Protein 6EK7 (pdb70)

Structure (mmCIF, N/CA/C/O backbone):
data_6EK7
#
_entry.id   6EK7
#
_cell.length_a   203.760
_cell.length_b   24.050
_cell.length_c   109.420
_cell.angle_alpha   90.00
_cell.angle_beta   113.92
_cell.angle_gamma   90.00
#
_symmetry.space_group_name_H-M   'C 1 2 1'
#
loop_
_entity.id
_entity.type
_entity.pdbx_description
1 polymer YaxA
2 non-polymer (4S)-2-METHYL-2,4-PENTANEDIOL
3 water water
#
loop_
_atom_site.group_PDB
_atom_site.id
_atom_site.type_symbol
_atom_site.label_atom_id
_atom_site.label_alt_id
_atom_site.label_comp_id
_atom_site.label_asym_id
_atom_site.label_entity_id
_atom_site.label_seq_id
_atom_site.pdbx_PDB_ins_code
_atom_site.Cartn_x
_atom_site.Cartn_y
_atom_site.Cartn_z
_atom_site.occupancy
_atom_site.B_iso_or_equiv
_atom_site.auth_seq_id
_atom_site.auth_comp_id
_atom_site.auth_asym_id
_atom_site.auth_atom_id
_atom_site.pdbx_PDB_model_num
ATOM 1 N N . ILE A 1 44 ? -59.503 1.884 25.863 1.00 73.00 44 ILE A N 1
ATOM 2 C CA . ILE A 1 44 ? -59.475 2.734 24.681 1.00 72.66 44 ILE A CA 1
ATOM 3 C C . ILE A 1 44 ? -58.176 3.556 24.633 1.00 68.16 44 ILE A C 1
ATOM 4 O O . ILE A 1 44 ? -57.395 3.596 25.594 1.00 60.72 44 ILE A O 1
ATOM 9 N N . PHE A 1 45 ? -57.951 4.165 23.474 1.00 55.45 45 PHE A N 1
ATOM 10 C CA . PHE A 1 45 ? -56.904 5.156 23.269 1.00 53.26 45 PHE A CA 1
ATOM 11 C C . PHE A 1 45 ? -57.125 6.354 24.188 1.00 57.40 45 PHE A C 1
ATOM 12 O O . PHE A 1 45 ? -58.155 7.018 24.089 1.00 47.73 45 PHE A O 1
ATOM 20 N N . THR A 1 46 ? -56.172 6.639 25.085 1.00 47.98 46 THR A N 1
ATOM 21 C CA . THR A 1 46 ? -56.332 7.677 26.106 1.00 41.81 46 THR A CA 1
ATOM 22 C C . THR A 1 46 ? -55.466 8.898 25.796 1.00 35.00 46 THR A C 1
ATOM 23 O O . THR A 1 46 ? -54.695 8.915 24.838 1.00 40.43 46 THR A O 1
ATOM 27 N N . LYS A 1 47 ? -55.624 9.950 26.608 1.00 34.26 47 LYS A N 1
ATOM 28 C CA . LYS A 1 47 ? -54.887 11.180 26.332 1.00 31.94 47 LYS A CA 1
ATOM 29 C C . LYS A 1 47 ? -53.387 10.976 26.530 1.00 34.82 47 LYS A C 1
ATOM 30 O O . LYS A 1 47 ? -52.583 11.558 25.794 1.00 35.47 47 LYS A O 1
ATOM 36 N N . GLU A 1 48 ? -52.998 10.112 27.473 1.00 37.32 48 GLU A N 1
ATOM 37 C CA . GLU A 1 48 ? -51.584 9.773 27.644 1.00 39.90 48 GLU A CA 1
ATOM 38 C C . GLU A 1 48 ? -51.039 9.050 26.417 1.00 35.55 48 GLU A C 1
ATOM 39 O O . GLU A 1 48 ? -49.875 9.241 26.044 1.00 35.19 48 GLU A O 1
ATOM 45 N N . ASP A 1 49 ? -51.870 8.213 25.784 1.00 31.84 49 ASP A N 1
ATOM 46 C CA . ASP A 1 49 ? -51.492 7.561 24.531 1.00 30.77 49 ASP A CA 1
ATOM 47 C C . ASP A 1 49 ? -51.144 8.584 23.459 1.00 31.82 49 ASP A C 1
ATOM 48 O O . ASP A 1 49 ? -50.133 8.453 22.760 1.00 28.28 49 ASP A O 1
ATOM 53 N N . LEU A 1 50 ? -52.006 9.592 23.274 1.00 33.11 50 LEU A N 1
ATOM 54 C CA . LEU A 1 50 ? -51.729 10.609 22.262 1.00 32.08 50 LEU A CA 1
ATOM 55 C C . LEU A 1 50 ? -50.514 11.450 22.634 1.00 30.30 50 LEU A C 1
ATOM 56 O O . LEU A 1 50 ? -49.714 11.802 21.761 1.00 30.32 50 LEU A O 1
ATOM 61 N N . ILE A 1 51 ? -50.380 11.822 23.911 1.00 28.90 51 ILE A N 1
ATOM 62 C CA . ILE A 1 51 ? -49.183 12.540 24.359 1.00 30.64 51 ILE A CA 1
ATOM 63 C C . ILE A 1 51 ? -47.926 11.697 24.136 1.00 32.75 51 ILE A C 1
ATOM 64 O O . ILE A 1 51 ? -46.877 12.213 23.734 1.00 34.02 51 ILE A O 1
ATOM 69 N N . ASN A 1 52 ? -48.008 10.389 24.374 1.00 30.98 52 ASN A N 1
ATOM 70 C CA . ASN A 1 52 ? -46.815 9.571 24.135 1.00 29.84 52 ASN A CA 1
ATOM 71 C C . ASN A 1 52 ? -46.449 9.522 22.656 1.00 28.35 52 ASN A C 1
ATOM 72 O O . ASN A 1 52 ? -45.281 9.406 22.312 1.00 30.28 52 ASN A O 1
ATOM 77 N N . LEU A 1 53 ? -47.433 9.562 21.757 1.00 29.54 53 LEU A N 1
ATOM 78 C CA . LEU A 1 53 ? -47.105 9.621 20.331 1.00 28.07 53 LEU A CA 1
ATOM 79 C C . LEU A 1 53 ? -46.395 10.921 19.986 1.00 26.70 53 LEU A C 1
ATOM 80 O O . LEU A 1 53 ? -45.442 10.932 19.199 1.00 30.43 53 LEU A O 1
ATOM 85 N N . LYS A 1 54 ? -46.891 12.041 20.520 1.00 28.32 54 LYS A N 1
ATOM 86 C CA . LYS A 1 54 ? -46.260 13.331 20.260 1.00 28.51 54 LYS A CA 1
ATOM 87 C C . LYS A 1 54 ? -44.859 13.359 20.841 1.00 25.98 54 LYS A C 1
ATOM 88 O O . LYS A 1 54 ? -43.944 13.927 20.242 1.00 30.98 54 LYS A O 1
ATOM 94 N N . LEU A 1 55 ? -44.676 12.746 22.008 1.00 25.86 55 LEU A N 1
ATOM 95 C CA . LEU A 1 55 ? -43.342 12.692 22.611 1.00 31.22 55 LEU A CA 1
ATOM 96 C C . LEU A 1 55 ? -42.382 11.835 21.782 1.00 32.86 55 LEU A C 1
ATOM 97 O O . LEU A 1 55 ? -41.190 12.168 21.661 1.00 29.32 55 LEU A O 1
ATOM 102 N N . TYR A 1 56 ? -42.875 10.723 21.219 1.00 31.01 56 TYR A N 1
ATOM 103 C CA . TYR A 1 56 ? -42.044 9.902 20.340 1.00 30.26 56 TYR A CA 1
ATOM 104 C C . TYR A 1 56 ? -41.694 10.653 19.059 1.00 30.63 56 TYR A C 1
ATOM 105 O O . TYR A 1 56 ? -40.537 10.660 18.633 1.00 27.50 56 TYR A O 1
ATOM 114 N N . VAL A 1 57 ? -42.660 11.347 18.459 1.00 27.92 57 VAL A N 1
ATOM 115 C CA . VAL A 1 57 ? -42.378 12.092 17.231 1.00 25.46 57 VAL A CA 1
ATOM 116 C C . VAL A 1 57 ? -41.365 13.203 17.484 1.00 26.37 57 VAL A C 1
ATOM 117 O O . VAL A 1 57 ? -40.474 13.455 16.661 1.00 29.24 57 VAL A O 1
ATOM 121 N N . ARG A 1 58 ? -41.523 13.918 18.598 1.00 27.90 58 ARG A N 1
ATOM 122 C CA . ARG A 1 58 ? -40.602 15.002 18.934 1.00 31.60 58 ARG A CA 1
ATOM 123 C C . ARG A 1 58 ? -39.186 14.472 19.168 1.00 36.20 58 ARG A C 1
ATOM 124 O O . ARG A 1 5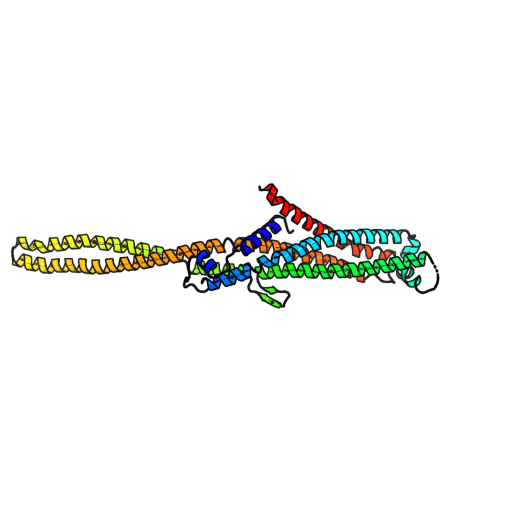8 ? -38.201 15.109 18.775 1.00 32.48 58 ARG A O 1
ATOM 132 N N . LYS A 1 59 ? -39.062 13.310 19.811 1.00 29.68 59 LYS A N 1
ATOM 133 C CA . LYS A 1 59 ? -37.748 12.676 19.977 1.00 30.94 59 LYS A CA 1
ATOM 134 C C . LYS A 1 59 ? -37.165 12.261 18.623 1.00 30.01 59 LYS A C 1
ATOM 135 O O . LYS A 1 59 ? -36.005 12.572 18.315 1.00 30.21 59 LYS A O 1
ATOM 141 N N . GLY A 1 60 ? -37.977 11.592 17.787 1.00 28.51 60 GLY A N 1
ATOM 142 C CA . GLY A 1 60 ? -37.511 11.169 16.466 1.00 24.59 60 GLY A CA 1
ATOM 143 C C . GLY A 1 60 ? -37.055 12.325 15.587 1.00 31.05 60 GLY A C 1
ATOM 144 O O . GLY A 1 60 ? -36.034 12.229 14.903 1.00 31.12 60 GLY A O 1
ATOM 145 N N . LEU A 1 61 ? -37.816 13.429 15.575 1.00 28.18 61 LEU A N 1
ATOM 146 C CA . LEU A 1 61 ? -37.415 14.589 14.779 1.00 24.32 61 LEU A CA 1
ATOM 147 C C . LEU A 1 61 ? -36.172 15.281 15.319 1.00 29.01 61 LEU A C 1
ATOM 148 O O . LEU A 1 61 ? -35.480 15.978 14.562 1.00 30.48 61 LEU A O 1
ATOM 153 N N . SER A 1 62 ? -35.869 15.117 16.604 1.00 28.28 62 SER A N 1
ATOM 154 C CA . SER A 1 62 ? -34.705 15.765 17.183 1.00 29.02 62 SER A CA 1
ATOM 155 C C . SER A 1 62 ? -33.435 14.938 17.013 1.00 30.91 62 SER A C 1
ATOM 156 O O . SER A 1 62 ? -32.351 15.404 17.389 1.00 29.18 62 SER A O 1
ATOM 159 N N . LEU A 1 63 ? -33.533 13.728 16.455 1.00 30.39 63 LEU A N 1
ATOM 160 C CA . LEU A 1 63 ? -32.331 12.924 16.267 1.00 33.60 63 LEU A CA 1
ATOM 161 C C . LEU A 1 63 ? -31.460 13.542 15.173 1.00 35.04 63 LEU A C 1
ATOM 162 O O . LEU A 1 63 ? -31.988 14.000 14.150 1.00 34.54 63 LEU A O 1
ATOM 167 N N . PRO A 1 64 ? -30.138 13.547 15.337 1.00 34.53 64 PRO A N 1
ATOM 168 C CA . PRO A 1 64 ? -29.270 14.021 14.255 1.00 30.41 64 PRO A CA 1
ATOM 169 C C . PRO A 1 64 ? -29.351 13.071 13.078 1.00 39.99 64 PRO A C 1
ATOM 170 O O . PRO A 1 64 ? -29.517 11.854 13.235 1.00 37.73 64 PRO A O 1
ATOM 174 N N . THR A 1 65 ? -29.250 13.642 11.884 1.00 35.74 65 THR A N 1
ATOM 175 C CA . THR A 1 65 ? -29.264 12.845 10.668 1.00 33.85 65 THR A CA 1
ATOM 176 C C . THR A 1 65 ? -28.075 13.110 9.763 1.00 34.64 65 THR A C 1
ATOM 177 O O . THR A 1 65 ? -27.781 12.264 8.909 1.00 39.32 65 THR A O 1
ATOM 181 N N . ARG A 1 66 ? -27.389 14.240 9.910 1.00 33.08 66 ARG A N 1
ATOM 182 C CA . ARG A 1 66 ? -26.152 14.462 9.177 1.00 36.77 66 ARG A CA 1
ATOM 183 C C . ARG A 1 66 ? -25.034 13.595 9.753 1.00 38.86 66 ARG A C 1
ATOM 184 O O . ARG A 1 66 ? -24.869 13.502 10.973 1.00 36.19 66 ARG A O 1
ATOM 192 N N . GLN A 1 67 ? -24.235 13.000 8.860 1.00 36.29 67 GLN A N 1
ATOM 193 C CA . GLN A 1 67 ? -23.214 12.042 9.288 1.00 38.63 67 GLN A CA 1
ATOM 194 C C . GLN A 1 67 ? -22.279 12.640 10.335 1.00 37.64 67 GLN A C 1
ATOM 195 O O . GLN A 1 67 ? -22.007 12.010 11.365 1.00 38.44 67 GLN A O 1
ATOM 201 N N . ASP A 1 68 ? -21.780 13.861 10.112 1.00 33.85 68 ASP A N 1
ATOM 202 C CA . ASP A 1 68 ? -20.870 14.402 11.111 1.00 34.78 68 ASP A CA 1
ATOM 203 C C . ASP A 1 68 ? -21.578 14.730 12.422 1.00 30.59 68 ASP A C 1
ATOM 204 O O . ASP A 1 68 ? -20.938 14.688 13.486 1.00 36.92 68 ASP A O 1
ATOM 209 N N . GLU A 1 69 ? -22.877 15.044 12.384 1.00 37.47 69 GLU A N 1
ATOM 210 C CA . GLU A 1 69 ? -23.619 15.302 13.617 1.00 36.49 69 GLU A CA 1
ATOM 211 C C . GLU A 1 69 ? -23.911 14.006 14.363 1.00 35.61 69 GLU A C 1
ATOM 212 O O . GLU A 1 69 ? -23.814 13.960 15.600 1.00 38.35 69 GLU A O 1
ATOM 218 N N . VAL A 1 70 ? -24.194 12.928 13.626 1.00 31.67 70 VAL A N 1
ATOM 219 C CA . VAL A 1 70 ? -24.333 11.614 14.254 1.00 34.68 70 VAL A CA 1
ATOM 220 C C . VAL A 1 70 ? -23.031 11.214 14.927 1.00 35.45 70 VAL A C 1
ATOM 221 O O . VAL A 1 70 ? -23.037 10.691 16.046 1.00 35.78 70 VAL A O 1
ATOM 225 N N . GLU A 1 71 ? -21.891 11.478 14.273 1.00 36.13 71 GLU A N 1
ATOM 226 C CA . GLU A 1 71 ? -20.601 11.181 14.894 1.00 41.26 71 GLU A CA 1
ATOM 227 C C . GLU A 1 71 ? -20.380 12.021 16.151 1.00 40.99 71 GLU A C 1
ATOM 228 O O . GLU A 1 71 ? -19.899 11.511 17.170 1.00 38.96 71 GLU A O 1
ATOM 234 N N . ALA A 1 72 ? -20.728 13.309 16.106 1.00 39.66 72 ALA A N 1
ATOM 235 C CA . ALA A 1 72 ? -20.574 14.129 17.306 1.00 43.98 72 ALA A CA 1
ATOM 236 C C . ALA A 1 72 ? -21.498 13.641 18.413 1.00 41.72 72 ALA A C 1
ATOM 237 O O . ALA A 1 72 ? -21.122 13.637 19.592 1.00 40.78 72 ALA A O 1
ATOM 239 N N . TYR A 1 73 ? -22.714 13.219 18.038 1.00 36.35 73 TYR A N 1
ATOM 240 C CA . TYR A 1 73 ? -23.673 12.666 18.988 1.00 36.48 73 TYR A CA 1
ATOM 241 C C . TYR A 1 73 ? -23.167 11.358 19.597 1.00 42.76 73 TYR A C 1
ATOM 242 O O . TYR A 1 73 ? -23.326 11.125 20.802 1.00 42.31 73 TYR A O 1
ATOM 251 N N . LEU A 1 74 ? -22.523 10.510 18.785 1.00 37.37 74 LEU A N 1
ATOM 252 C CA . LEU A 1 74 ? -21.983 9.235 19.261 1.00 35.89 74 LEU A CA 1
ATOM 253 C C . LEU A 1 74 ? -20.724 9.420 20.082 1.00 41.48 74 LEU A C 1
ATOM 254 O O . LEU A 1 74 ? -20.415 8.588 20.949 1.00 42.94 74 LEU A O 1
ATOM 259 N N . GLY A 1 75 ? -19.967 10.464 19.783 1.00 38.88 75 GLY A N 1
ATOM 260 C CA . GLY A 1 75 ? -18.658 10.632 20.355 1.00 43.53 75 GLY A CA 1
ATOM 261 C C . GLY A 1 75 ? -17.568 9.813 19.700 1.00 46.25 75 GLY A C 1
ATOM 262 O O . GLY A 1 75 ? -16.492 9.691 20.285 1.00 44.09 75 GLY A O 1
ATOM 263 N N . TYR A 1 76 ? -17.797 9.252 18.511 1.00 42.50 76 TYR A N 1
ATOM 264 C CA . TYR A 1 76 ? -16.744 8.487 17.850 1.00 42.49 76 TYR A CA 1
ATOM 265 C C . TYR A 1 76 ? -16.969 8.461 16.345 1.00 46.38 76 TYR A C 1
ATOM 266 O O . TYR A 1 76 ? -18.090 8.618 15.863 1.00 39.08 76 TYR A O 1
ATOM 275 N N . LYS A 1 77 ? -15.871 8.245 15.612 1.00 45.11 77 LYS A N 1
ATOM 276 C CA . LYS A 1 77 ? -15.913 8.020 14.171 1.00 40.48 77 LYS A CA 1
ATOM 277 C C . LYS A 1 77 ? -15.857 6.542 13.826 1.00 44.07 77 LYS A C 1
ATOM 278 O O . LYS A 1 77 ? -16.285 6.146 12.736 1.00 42.72 77 LYS A O 1
ATOM 284 N N . LYS A 1 78 ? -15.339 5.731 14.735 1.00 42.09 78 LYS A N 1
ATOM 285 C CA . LYS A 1 78 ? -15.251 4.300 14.526 1.00 42.94 78 LYS A CA 1
ATOM 286 C C . LYS A 1 78 ? -15.253 3.635 15.889 1.00 46.15 78 LYS A C 1
ATOM 287 O O . LYS A 1 78 ? -14.568 4.090 16.806 1.00 49.27 78 LYS A O 1
ATOM 293 N N . ILE A 1 79 ? -16.005 2.546 16.008 1.00 44.73 79 ILE A N 1
ATOM 294 C CA . ILE A 1 79 ? -16.083 1.794 17.252 1.00 46.61 79 ILE A CA 1
ATOM 295 C C . ILE A 1 79 ? -15.683 0.339 17.070 1.00 55.02 79 ILE A C 1
ATOM 296 O O . ILE A 1 79 ? -15.370 -0.332 18.066 1.00 48.43 79 ILE A O 1
ATOM 301 N N . ASP A 1 80 ? -15.594 -0.138 15.827 1.00 43.84 80 ASP A N 1
ATOM 302 C CA . ASP A 1 80 ? -15.190 -1.507 15.519 1.00 44.43 80 ASP A CA 1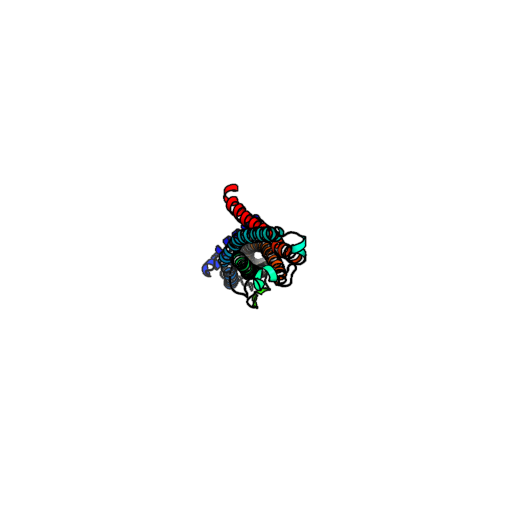
ATOM 303 C C . ASP A 1 80 ? -16.106 -2.532 16.180 1.00 40.33 80 ASP A C 1
ATOM 304 O O . ASP A 1 80 ? -15.663 -3.590 16.638 1.00 44.03 80 ASP A O 1
ATOM 309 N N . VAL A 1 81 ? -17.396 -2.225 16.217 1.00 41.74 81 VAL A N 1
ATOM 310 C CA . VAL A 1 81 ? -18.434 -3.196 16.542 1.00 44.61 81 VAL A CA 1
ATOM 311 C C . VAL A 1 81 ? -19.424 -3.179 15.392 1.00 43.88 81 VAL A C 1
ATOM 312 O O . VAL A 1 81 ? -19.975 -2.123 15.064 1.00 39.25 81 VAL A O 1
ATOM 316 N N . ALA A 1 82 ? -19.650 -4.336 14.771 1.00 37.54 82 ALA A N 1
ATOM 317 C CA . ALA A 1 82 ? -20.603 -4.387 13.666 1.00 38.60 82 ALA A CA 1
ATOM 318 C C . ALA A 1 82 ? -21.987 -3.915 14.102 1.00 38.83 82 ALA A C 1
ATOM 319 O O . ALA A 1 82 ? -22.490 -4.295 15.162 1.00 40.73 82 ALA A O 1
ATOM 321 N N . GLY A 1 83 ? -22.604 -3.080 13.266 1.00 33.57 83 GLY A N 1
ATOM 322 C CA . GLY A 1 83 ? -23.930 -2.549 13.520 1.00 31.97 83 GLY A CA 1
ATOM 323 C C . GLY A 1 83 ? -23.966 -1.297 14.386 1.00 35.91 83 GLY A C 1
ATOM 324 O O . GLY A 1 83 ? -25.041 -0.741 14.586 1.00 34.24 83 GLY A O 1
ATOM 325 N N . LEU A 1 84 ? -22.834 -0.866 14.953 1.00 36.35 84 LEU A N 1
ATOM 326 C CA . LEU A 1 84 ? -22.787 0.319 15.809 1.00 38.64 84 LEU A CA 1
ATOM 327 C C . LEU A 1 84 ? -21.921 1.426 15.224 1.00 38.44 84 LEU A C 1
ATOM 328 O O . LEU A 1 84 ? -21.637 2.419 15.913 1.00 35.67 84 LEU A O 1
ATOM 333 N N . GLU A 1 85 ? -21.468 1.278 13.983 1.00 36.07 85 GLU A N 1
ATOM 334 C CA . GLU A 1 85 ? -20.641 2.329 13.404 1.00 32.03 85 GLU A CA 1
ATOM 335 C C . GLU A 1 85 ? -21.540 3.520 13.090 1.00 29.19 85 GLU A C 1
ATOM 336 O O . GLU A 1 85 ? -22.755 3.363 12.944 1.00 32.15 85 GLU A O 1
ATOM 342 N N . PRO A 1 86 ? -20.985 4.732 13.030 1.00 32.66 86 PRO A N 1
ATOM 343 C CA . PRO A 1 86 ? -21.862 5.906 12.833 1.00 33.98 86 PRO A CA 1
ATOM 344 C C . PRO A 1 86 ? -22.717 5.817 11.589 1.00 34.64 86 PRO A C 1
ATOM 345 O O . PRO A 1 86 ? -23.876 6.246 11.607 1.00 33.37 86 PRO A O 1
ATOM 349 N N . LYS A 1 87 ? -22.196 5.248 10.502 1.00 36.36 87 LYS A N 1
ATOM 350 C CA . LYS A 1 87 ? -23.034 5.092 9.321 1.00 35.49 87 LYS A CA 1
ATOM 351 C C . LYS A 1 87 ? -24.233 4.186 9.610 1.00 39.52 87 LYS A C 1
ATOM 352 O O . LYS A 1 87 ? -25.346 4.445 9.125 1.00 33.40 87 LYS A O 1
ATOM 358 N N . ASP A 1 88 ? -24.046 3.151 10.446 1.00 35.59 88 ASP A N 1
ATOM 359 C CA . ASP A 1 88 ? -25.159 2.266 10.828 1.00 39.16 88 ASP A CA 1
ATOM 360 C C . ASP A 1 88 ? -26.210 2.992 11.666 1.00 36.15 88 ASP A C 1
ATOM 361 O O . ASP A 1 88 ? -27.422 2.812 11.459 1.00 32.28 88 ASP A O 1
ATOM 366 N N . ILE A 1 89 ? -25.756 3.763 12.658 1.00 38.55 89 ILE A N 1
ATOM 367 C CA . ILE A 1 89 ? -26.655 4.520 13.520 1.00 29.89 89 ILE A CA 1
ATOM 368 C C . ILE A 1 89 ? -27.404 5.571 12.716 1.00 29.26 89 ILE A C 1
ATOM 369 O O . ILE A 1 89 ? -28.599 5.788 12.921 1.00 32.52 89 ILE A O 1
ATOM 374 N N . LYS A 1 90 ? -26.715 6.248 11.798 1.00 34.89 90 LYS A N 1
ATOM 375 C CA . LYS A 1 90 ? -27.365 7.270 10.989 1.00 33.33 90 LYS A CA 1
ATOM 376 C C . LYS A 1 90 ? -28.473 6.678 10.135 1.00 35.53 90 LYS A C 1
ATOM 377 O O . LYS A 1 90 ? -29.559 7.259 10.017 1.00 35.25 90 LYS A O 1
ATOM 383 N N . LEU A 1 91 ? -28.226 5.515 9.536 1.00 37.59 91 LEU A N 1
ATOM 384 C CA . LEU A 1 91 ? -29.255 4.872 8.725 1.00 34.01 91 LEU A CA 1
ATOM 385 C C . LEU A 1 91 ? -30.514 4.612 9.536 1.00 32.62 91 LEU A C 1
ATOM 386 O O . LEU A 1 91 ? -31.636 4.812 9.043 1.00 32.43 91 LEU A O 1
ATOM 391 N N . LEU A 1 92 ? -30.350 4.144 10.779 1.00 30.34 92 LEU A N 1
ATOM 392 C CA . LEU A 1 92 ? -31.500 3.926 11.651 1.00 30.50 92 LEU A CA 1
ATOM 393 C C . LEU A 1 92 ? -32.130 5.254 12.072 1.00 32.40 92 LEU A C 1
ATOM 394 O O . LEU A 1 92 ? -33.360 5.384 12.090 1.00 32.81 92 LEU A O 1
ATOM 399 N N . PHE A 1 93 ? -31.313 6.262 12.388 1.00 29.91 93 PHE A N 1
ATOM 400 C CA . PHE A 1 93 ? -31.898 7.552 12.762 1.00 30.17 93 PHE A CA 1
ATOM 401 C C . PHE A 1 93 ? -32.656 8.159 11.598 1.00 28.80 93 PHE A C 1
ATOM 402 O O . PHE A 1 93 ? -33.666 8.850 11.795 1.00 29.50 93 PHE A O 1
ATOM 410 N N . ASP A 1 94 ? -32.160 7.957 10.374 1.00 28.73 94 ASP A N 1
ATOM 411 C CA . ASP A 1 94 ? -32.887 8.455 9.209 1.00 31.11 94 ASP A CA 1
ATOM 412 C C . ASP A 1 94 ? -34.251 7.804 9.113 1.00 33.44 94 ASP A C 1
ATOM 413 O O . ASP A 1 94 ? -35.255 8.469 8.802 1.00 30.12 94 ASP A O 1
ATOM 418 N N . GLU A 1 95 ? -34.314 6.495 9.361 1.00 31.94 95 GLU A N 1
ATOM 419 C CA . GLU A 1 95 ? -35.602 5.823 9.291 1.00 31.01 95 GLU A CA 1
ATOM 420 C C . GLU A 1 95 ? -36.539 6.310 10.386 1.00 29.24 95 GLU A C 1
ATOM 421 O O . GLU A 1 95 ? -37.742 6.459 10.154 1.00 27.08 95 GLU A O 1
ATOM 427 N N . ILE A 1 96 ? -36.018 6.530 11.595 1.00 29.26 96 ILE A N 1
ATOM 428 C CA . ILE A 1 96 ? -36.885 7.007 12.670 1.00 26.12 96 ILE A CA 1
ATOM 429 C C . ILE A 1 96 ? -37.374 8.406 12.349 1.00 29.59 96 ILE A C 1
ATOM 430 O O . ILE A 1 96 ? -38.571 8.720 12.484 1.00 29.12 96 ILE A O 1
ATOM 435 N N . HIS A 1 97 ? -36.462 9.252 11.872 1.00 28.69 97 HIS A N 1
ATOM 436 C CA . HIS A 1 97 ? -36.825 10.626 11.502 1.00 30.84 97 HIS A CA 1
ATOM 437 C C . HIS A 1 97 ? -37.930 10.652 10.449 1.00 30.38 97 HIS A C 1
ATOM 438 O O . HIS A 1 97 ? -38.912 11.408 10.570 1.00 30.61 97 HIS A O 1
ATOM 445 N N . ASN A 1 98 ? -37.782 9.850 9.390 1.00 27.75 98 ASN A N 1
ATOM 446 C CA A ASN A 1 98 ? -38.808 9.780 8.347 0.40 33.12 98 ASN A CA 1
ATOM 447 C CA B ASN A 1 98 ? -38.815 9.819 8.358 0.60 32.99 98 ASN A CA 1
ATOM 448 C C . ASN A 1 98 ? -40.154 9.338 8.912 1.00 34.79 98 ASN A C 1
ATOM 449 O O . ASN A 1 98 ? -41.214 9.843 8.506 1.00 30.31 98 ASN A O 1
ATOM 458 N N . HIS A 1 99 ? -40.137 8.363 9.827 1.00 33.84 99 HIS A N 1
ATOM 459 C CA . HIS A 1 99 ? -41.378 7.866 10.427 1.00 29.93 99 HIS A CA 1
ATOM 460 C C . HIS A 1 99 ? -42.044 8.946 11.287 1.00 32.82 99 HIS A C 1
ATOM 461 O O . HIS A 1 99 ? -43.271 9.161 11.208 1.00 27.64 99 HIS A O 1
ATOM 468 N N . ALA A 1 100 ? -41.248 9.651 12.095 1.00 29.49 100 ALA A N 1
ATOM 469 C CA . ALA A 1 100 ? -41.757 10.786 12.866 1.00 27.81 100 ALA A CA 1
ATOM 470 C C . ALA A 1 100 ? -42.338 11.865 11.956 1.00 28.02 100 ALA A C 1
ATOM 471 O O . ALA A 1 100 ? -43.372 12.474 12.279 1.00 28.80 100 ALA A O 1
ATOM 473 N N . LEU A 1 101 ? -41.678 12.131 10.818 1.00 26.26 101 LEU A N 1
ATOM 474 C CA . LEU A 1 101 ? -42.164 13.148 9.890 1.00 33.72 101 LEU A CA 1
ATOM 475 C C . LEU A 1 101 ? -43.545 12.796 9.377 1.00 33.76 101 LEU A C 1
ATOM 476 O O . LEU A 1 101 ? -44.331 13.686 9.038 1.00 30.98 101 LEU A O 1
ATOM 481 N N . ASN A 1 102 ? -43.850 11.503 9.305 1.00 28.12 102 ASN A N 1
ATOM 482 C CA . ASN A 1 102 ? -45.117 11.037 8.759 1.00 26.91 102 ASN A CA 1
ATOM 483 C C . ASN A 1 102 ? -46.254 11.006 9.775 1.00 29.79 102 ASN A C 1
ATOM 484 O O . ASN A 1 102 ? -47.377 10.661 9.399 1.00 31.51 102 ASN A O 1
ATOM 489 N N . TRP A 1 103 ? -46.031 11.331 11.047 1.00 27.78 103 TRP A N 1
ATOM 490 C CA . TRP A 1 103 ? -47.147 11.210 11.994 1.00 29.40 103 TRP A CA 1
ATOM 491 C C . TRP A 1 103 ? -48.272 12.201 11.703 1.00 26.76 103 TRP A C 1
ATOM 492 O O . TRP A 1 103 ? -49.469 11.868 11.825 1.00 27.89 103 TRP A O 1
ATOM 503 N N . ASN A 1 104 ? -47.929 13.448 11.367 1.00 27.58 104 ASN A N 1
ATOM 504 C CA . ASN A 1 104 ? -48.992 14.445 11.364 1.00 32.99 104 ASN A CA 1
ATOM 505 C C . ASN A 1 104 ? -50.025 14.149 10.276 1.00 34.94 104 ASN A C 1
ATOM 506 O O . ASN A 1 104 ? -51.214 14.407 10.486 1.00 33.53 104 ASN A O 1
ATOM 511 N N . ASP A 1 105 ? -49.621 13.510 9.166 1.00 33.14 105 ASP A N 1
ATOM 512 C CA . ASP A 1 105 ? -50.588 13.032 8.175 1.00 34.63 105 ASP A CA 1
ATOM 513 C C . ASP A 1 105 ? -51.580 12.037 8.778 1.00 35.46 105 ASP A C 1
ATOM 514 O O . ASP A 1 105 ? -52.790 12.109 8.506 1.00 33.10 105 ASP A O 1
ATOM 519 N N . VAL A 1 106 ? -51.087 11.081 9.563 1.00 29.37 106 VAL A N 1
ATOM 520 C CA . VAL A 1 106 ? -51.953 10.118 10.242 1.00 24.94 106 VAL A CA 1
ATOM 521 C C . VAL A 1 106 ? -52.791 10.819 11.303 1.00 30.46 106 VAL A C 1
ATOM 522 O O . VAL A 1 106 ? -53.993 10.581 11.419 1.00 30.36 106 VAL A O 1
ATOM 526 N N . GLU A 1 107 ? -52.152 11.673 12.110 1.00 27.42 107 GLU A N 1
ATOM 527 C CA . GLU A 1 107 ? -52.851 12.377 13.179 1.00 29.64 107 GLU A CA 1
ATOM 528 C C . GLU A 1 107 ? -54.008 13.184 12.629 1.00 27.21 107 GLU A C 1
ATOM 529 O O . GLU A 1 107 ? -55.117 13.184 13.191 1.00 26.78 107 GLU A O 1
ATOM 535 N N . GLN A 1 108 ? -53.756 13.923 11.545 1.00 27.40 108 GLN A N 1
ATOM 536 C CA . GLN A 1 108 ? -54.824 14.752 10.989 1.00 26.76 108 GLN A CA 1
ATOM 537 C C . GLN A 1 108 ? -55.924 13.889 10.366 1.00 30.10 108 GLN A C 1
ATOM 538 O O . GLN A 1 108 ? -57.110 14.244 10.426 1.00 29.84 108 GLN A O 1
ATOM 544 N N . ALA A 1 109 ? -55.555 12.756 9.749 1.00 27.86 109 ALA A N 1
ATOM 545 C CA . ALA A 1 109 ? -56.577 11.867 9.187 1.00 29.88 109 ALA A CA 1
ATOM 546 C C . ALA A 1 109 ? -57.470 11.309 10.282 1.00 34.89 109 ALA A C 1
ATOM 547 O O . ALA A 1 109 ? -58.698 11.192 10.109 1.00 28.73 109 ALA A O 1
ATOM 549 N N . VAL A 1 110 ? -56.857 10.918 11.402 1.00 26.48 110 VAL A N 1
ATOM 550 C CA . VAL A 1 110 ? -57.598 10.333 12.517 1.00 29.10 110 VAL A CA 1
ATOM 551 C C . VAL A 1 110 ? -58.559 11.360 13.111 1.00 29.78 110 VAL A C 1
ATOM 552 O O . VAL A 1 110 ? -59.748 11.097 13.305 1.00 28.77 110 VAL A O 1
ATOM 556 N N . LEU A 1 111 ? -58.046 12.553 13.418 1.00 26.11 111 LEU A N 1
ATOM 557 C CA . LEU A 1 111 ? -58.898 13.555 14.044 1.00 24.34 111 LEU A CA 1
ATOM 558 C C . LEU A 1 111 ? -59.995 14.027 13.089 1.00 26.87 111 LEU A C 1
ATOM 559 O O . LEU A 1 111 ? -61.152 14.199 13.497 1.00 26.00 111 LEU A O 1
ATOM 564 N N . GLN A 1 112 ? -59.665 14.260 11.813 1.00 27.80 112 GLN A N 1
ATOM 565 C CA . GLN A 1 112 ? -60.717 14.746 10.925 1.00 27.87 112 GLN A CA 1
ATOM 566 C C . GLN A 1 112 ? -61.745 13.666 10.665 1.00 29.80 112 GLN A C 1
ATOM 567 O O . GLN A 1 112 ? -62.933 13.975 10.494 1.00 29.01 112 GLN A O 1
ATOM 573 N N . GLN A 1 113 ? -61.311 12.406 10.601 1.00 26.75 113 GLN A N 1
ATOM 574 C CA . GLN A 1 113 ? -62.283 11.339 10.396 1.00 25.95 113 GLN A CA 1
ATOM 575 C C . GLN A 1 113 ? -63.202 11.190 11.600 1.00 25.03 113 GLN A C 1
ATOM 576 O O . GLN A 1 113 ? -64.390 10.867 11.442 1.00 28.08 113 GLN A O 1
ATOM 582 N N . SER A 1 114 ? -62.681 11.410 12.803 1.00 24.14 114 SER A N 1
ATOM 583 C CA . SER A 1 114 ? -63.529 11.392 13.995 1.00 24.77 114 SER A CA 1
ATOM 584 C C . SER A 1 114 ? -64.520 12.549 13.988 1.00 26.58 114 SER A C 1
ATOM 585 O O . SER A 1 114 ? -65.725 12.352 14.235 1.00 29.86 114 SER A O 1
ATOM 588 N N . LEU A 1 115 ? -64.053 13.752 13.654 1.00 26.06 115 LEU A N 1
ATOM 589 C CA . LEU A 1 115 ? -65.000 14.851 13.478 1.00 26.80 115 LEU A CA 1
ATOM 590 C C . LEU A 1 115 ? -66.054 14.511 12.429 1.00 30.10 115 LEU A C 1
ATOM 591 O O . LEU A 1 115 ? -67.245 14.751 12.644 1.00 29.31 115 LEU A O 1
ATOM 596 N N . ASP A 1 116 ? -65.642 13.937 11.294 1.00 27.57 116 ASP A N 1
ATOM 597 C CA . ASP A 1 116 ? -66.598 13.639 10.224 1.00 24.05 116 ASP A CA 1
ATOM 598 C C . ASP A 1 116 ? -67.590 12.566 10.659 1.00 27.34 116 ASP A C 1
ATOM 599 O O . ASP A 1 116 ? -68.789 12.655 10.368 1.00 27.96 116 ASP A O 1
ATOM 604 N N . LEU A 1 117 ? -67.094 11.500 11.294 1.00 28.30 117 LEU A N 1
ATOM 605 C CA . LEU A 1 117 ? -67.973 10.403 11.696 1.00 29.91 117 LEU A CA 1
ATOM 606 C C . LEU A 1 117 ? -68.930 10.806 12.808 1.00 28.70 117 LEU A C 1
ATOM 607 O O . LEU A 1 117 ? -70.039 10.256 12.900 1.00 29.71 117 LEU A O 1
ATOM 612 N N . ASP A 1 118 ? -68.528 11.749 13.653 1.00 29.50 118 ASP A N 1
ATOM 613 C CA . ASP A 1 118 ? -69.415 12.297 14.673 1.00 30.72 118 ASP A CA 1
ATOM 614 C C . ASP A 1 118 ? -70.695 12.842 14.040 1.00 35.54 118 ASP A C 1
ATOM 615 O O . ASP A 1 118 ? -71.814 12.395 14.348 1.00 31.24 118 ASP A O 1
ATOM 620 N N . ILE A 1 119 ? -70.546 13.791 13.117 1.00 30.78 119 ILE A N 1
ATOM 621 C CA . ILE A 1 119 ? -71.735 14.402 12.529 1.00 31.74 119 ILE A CA 1
ATOM 622 C C . ILE A 1 119 ? -72.413 13.464 11.528 1.00 31.55 119 ILE A C 1
ATOM 623 O O . ILE A 1 119 ? -73.635 13.557 11.317 1.00 32.01 119 ILE A O 1
ATOM 628 N N . ALA A 1 120 ? -71.664 12.539 10.920 1.00 27.97 120 ALA A N 1
ATOM 629 C CA . ALA A 1 120 ? -72.278 11.541 10.049 1.00 29.22 120 ALA A CA 1
ATOM 630 C C . ALA A 1 120 ? -73.187 10.604 10.840 1.00 29.42 120 ALA A C 1
ATOM 631 O O . ALA A 1 120 ? -74.328 10.316 10.426 1.00 30.63 120 ALA A O 1
ATOM 633 N N . ALA A 1 121 ? -72.705 10.117 11.989 1.00 28.45 121 ALA A N 1
ATOM 634 C CA . ALA A 1 121 ? -73.544 9.280 12.847 1.00 32.90 121 ALA A CA 1
ATOM 635 C C . ALA A 1 121 ? -74.780 10.038 13.300 1.00 34.20 121 ALA A C 1
ATOM 636 O O . ALA A 1 121 ? -75.889 9.489 13.324 1.00 32.38 121 ALA A O 1
ATOM 638 N N . LYS A 1 122 ? -74.594 11.291 13.712 1.00 31.35 122 LYS A N 1
ATOM 639 C CA . LYS A 1 122 ? -75.732 12.085 14.151 1.00 34.11 122 LYS A CA 1
ATOM 640 C C . LYS A 1 122 ? -76.763 12.209 13.036 1.00 35.62 122 LYS A C 1
ATOM 641 O O . LYS A 1 122 ? -77.974 12.100 13.279 1.00 36.92 122 LYS A O 1
ATOM 647 N N . ASN A 1 123 ? -76.308 12.441 11.801 1.00 34.74 123 ASN A N 1
ATOM 648 C CA . ASN A 1 123 ? -77.257 12.648 10.705 1.00 34.78 123 ASN A CA 1
ATOM 649 C C . ASN A 1 123 ? -77.959 11.345 10.336 1.00 33.05 123 ASN A C 1
ATOM 650 O O . ASN A 1 123 ? -79.181 11.328 10.084 1.00 33.37 123 ASN A O 1
ATOM 655 N N . ILE A 1 124 ? -77.216 10.239 10.315 1.00 26.98 124 ILE A N 1
ATOM 656 C CA . ILE A 1 124 ? -77.828 8.946 9.981 1.00 28.99 124 ILE A CA 1
ATOM 657 C C . ILE A 1 124 ? -78.870 8.552 11.023 1.00 30.85 124 ILE A C 1
ATOM 658 O O . ILE A 1 124 ? -79.975 8.116 10.681 1.00 29.76 124 ILE A O 1
ATOM 663 N N . ILE A 1 125 ? -78.552 8.714 12.304 1.00 28.34 125 ILE A N 1
ATOM 664 C CA . ILE A 1 125 ? -79.505 8.334 13.346 1.00 32.48 125 ILE A CA 1
ATOM 665 C C . ILE A 1 125 ? -80.741 9.233 13.313 1.00 35.88 125 ILE A C 1
ATOM 666 O O . ILE A 1 125 ? -81.877 8.757 13.420 1.00 35.91 125 ILE A O 1
ATOM 671 N N . SER A 1 126 ? -80.560 10.547 13.158 1.00 33.22 126 SER A N 1
ATOM 672 C CA . SER A 1 126 ? -81.740 11.408 13.213 1.00 31.89 126 SER A CA 1
ATOM 673 C C . SER A 1 126 ? -82.597 11.264 11.965 1.00 31.82 126 SER A C 1
ATOM 674 O O . SER A 1 126 ? -83.828 11.278 12.054 1.00 37.58 126 SER A O 1
ATOM 677 N N . THR A 1 127 ? -81.973 11.133 10.793 1.00 32.67 127 THR A N 1
ATOM 678 C CA . THR A 1 127 ? -82.729 10.930 9.554 1.00 32.28 127 THR A CA 1
ATOM 679 C C . THR A 1 127 ? -83.414 9.569 9.535 1.00 33.91 127 THR A C 1
ATOM 680 O O . THR A 1 127 ? -84.552 9.443 9.062 1.00 35.90 127 THR A O 1
ATOM 684 N N . GLY A 1 128 ? -82.710 8.528 9.992 1.00 33.01 128 GLY A N 1
ATOM 685 C CA . GLY A 1 128 ? -83.346 7.230 10.127 1.00 30.05 128 GLY A CA 1
ATOM 686 C C . GLY A 1 128 ? -84.550 7.274 11.044 1.00 35.58 128 GLY A C 1
ATOM 687 O O . GLY A 1 128 ? -85.601 6.708 10.730 1.00 33.59 128 GLY A O 1
ATOM 688 N N . ASN A 1 129 ? -84.419 7.964 12.179 1.00 33.20 129 ASN A N 1
ATOM 689 C CA . ASN A 1 129 ? -85.534 8.073 13.108 1.00 36.16 129 ASN A CA 1
ATOM 690 C C . ASN A 1 129 ? -86.698 8.835 12.480 1.00 37.53 129 ASN A C 1
ATOM 691 O O . ASN A 1 129 ? -87.852 8.444 12.660 1.00 35.02 129 ASN A O 1
ATOM 696 N N . GLU A 1 130 ? -86.416 9.926 11.745 1.00 34.13 130 GLU A N 1
ATOM 697 C CA . GLU A 1 130 ? -87.485 10.633 11.024 1.00 36.12 130 GLU A CA 1
ATOM 698 C C . GLU A 1 130 ? -88.162 9.733 9.994 1.00 36.58 130 GLU A C 1
ATOM 699 O O . GLU A 1 130 ? -89.388 9.800 9.805 1.00 39.81 130 GLU A O 1
ATOM 705 N N . ILE A 1 131 ? -87.384 8.913 9.284 1.00 34.66 131 ILE A N 1
ATOM 706 C CA . ILE A 1 131 ? -87.997 8.027 8.297 1.00 37.56 131 ILE A CA 1
ATOM 707 C C . ILE A 1 131 ? -88.878 6.994 8.989 1.00 39.88 131 ILE A C 1
ATOM 708 O O . ILE A 1 131 ? -90.004 6.719 8.551 1.00 35.76 131 ILE A O 1
ATOM 713 N N . ILE A 1 132 ? -88.397 6.424 10.095 1.00 31.89 132 ILE A N 1
ATOM 714 C CA . ILE A 1 132 ? -89.195 5.442 10.831 1.00 36.11 132 ILE A CA 1
ATOM 715 C C . ILE A 1 132 ? -90.495 6.073 11.315 1.00 42.46 132 ILE A C 1
ATOM 716 O O . ILE A 1 132 ? -91.574 5.466 11.226 1.00 40.75 132 ILE A O 1
ATOM 721 N N . ASN A 1 133 ? -90.411 7.293 11.847 1.00 40.10 133 ASN A N 1
ATOM 722 C CA . ASN A 1 133 ? -91.614 7.999 12.295 1.00 38.93 133 ASN A CA 1
ATOM 723 C C . ASN A 1 133 ? -92.586 8.251 11.154 1.00 45.58 133 ASN A C 1
ATOM 724 O O . ASN A 1 133 ? -93.808 8.147 11.337 1.00 41.61 133 ASN A O 1
ATOM 729 N N . LEU A 1 134 ? -92.078 8.641 9.980 1.00 41.85 134 LEU A N 1
ATOM 730 C CA . LEU A 1 134 ? -92.972 8.826 8.832 1.00 43.75 134 LEU A CA 1
ATOM 731 C C . LEU A 1 134 ? -93.748 7.545 8.528 1.00 34.63 134 LEU A C 1
ATOM 732 O O . LEU A 1 134 ? -94.981 7.559 8.374 1.00 37.76 134 LEU A O 1
ATOM 737 N N . ILE A 1 135 ? -93.037 6.418 8.445 1.00 35.20 135 ILE A N 1
ATOM 738 C CA . ILE A 1 135 ? -93.690 5.136 8.144 1.00 35.25 135 ILE A CA 1
ATOM 739 C C . ILE A 1 135 ? -94.707 4.780 9.222 1.00 37.33 135 ILE A C 1
ATOM 740 O O . ILE A 1 135 ? -95.816 4.296 8.930 1.00 36.05 135 ILE A O 1
ATOM 745 N N . ASN A 1 136 ? -94.347 4.990 10.489 1.00 39.50 136 ASN A N 1
ATOM 746 C CA . ASN A 1 136 ? -95.233 4.594 11.582 1.00 44.18 136 ASN A CA 1
ATOM 747 C C . ASN A 1 136 ? -96.458 5.484 11.712 1.00 48.11 136 ASN A C 1
ATOM 748 O O . ASN A 1 136 ? -97.328 5.193 12.545 1.00 45.83 136 ASN A O 1
ATOM 753 N N . GLN A 1 137 ? -96.560 6.539 10.903 1.00 37.81 137 GLN A N 1
ATOM 754 C CA . GLN A 1 137 ? -97.799 7.295 10.845 1.00 37.36 137 GLN A CA 1
ATOM 755 C C . GLN A 1 137 ? -98.884 6.523 10.094 1.00 43.00 137 GLN A C 1
ATOM 756 O O . GLN A 1 137 ? -100.066 6.830 10.235 1.00 44.94 137 GLN A O 1
ATOM 762 N N . MET A 1 138 ? -98.504 5.536 9.295 1.00 41.87 138 MET A N 1
ATOM 763 C CA . MET A 1 138 ? -99.489 4.697 8.614 1.00 41.91 138 MET A CA 1
ATOM 764 C C . MET A 1 138 ? -100.146 3.738 9.610 1.00 43.18 138 MET A C 1
ATOM 765 O O . MET A 1 138 ? -99.443 3.100 10.412 1.00 44.22 138 MET A O 1
ATOM 770 N N . PRO A 1 139 ? -101.474 3.583 9.560 1.00 43.21 139 PRO A N 1
ATOM 771 C CA . PRO A 1 139 ? -102.153 2.658 10.475 1.00 44.45 139 PRO A CA 1
ATOM 772 C C . PRO A 1 139 ? -101.578 1.254 10.391 1.00 43.89 139 PRO A C 1
ATOM 773 O O . PRO A 1 139 ? -101.174 0.791 9.321 1.00 41.91 139 PRO A O 1
ATOM 777 N N . ILE A 1 140 ? -101.540 0.571 11.542 1.00 45.07 140 ILE A N 1
ATOM 778 C CA . ILE A 1 140 ? -100.857 -0.717 11.605 1.00 41.50 140 ILE A CA 1
ATOM 779 C C . ILE A 1 140 ? -101.513 -1.735 10.681 1.00 39.44 140 ILE A C 1
ATOM 780 O O . ILE A 1 140 ? -100.827 -2.595 10.119 1.00 46.14 140 ILE A O 1
ATOM 785 N N . THR A 1 141 ? -102.832 -1.638 10.471 1.00 42.46 141 THR A N 1
ATOM 786 C CA . THR A 1 141 ? -103.496 -2.606 9.603 1.00 51.27 141 THR A CA 1
ATOM 787 C C . THR A 1 141 ? -103.020 -2.501 8.161 1.00 48.86 141 THR A C 1
ATOM 788 O O . THR A 1 141 ? -103.096 -3.489 7.423 1.00 45.83 141 THR A O 1
ATOM 792 N N . LEU A 1 142 ? -102.513 -1.341 7.750 1.00 39.19 142 LEU A N 1
ATOM 793 C CA . LEU A 1 142 ? -101.919 -1.167 6.428 1.00 39.27 142 LEU A CA 1
ATOM 794 C C . LEU A 1 142 ? -100.421 -1.394 6.409 1.00 40.08 142 LEU A C 1
ATOM 795 O O . LEU A 1 142 ? -99.890 -1.946 5.435 1.00 38.46 142 LEU A O 1
ATOM 800 N N . ARG A 1 143 ? -99.739 -0.955 7.470 1.00 36.35 143 ARG A N 1
ATOM 801 C CA . ARG A 1 143 ? -98.289 -1.089 7.556 1.00 40.18 143 ARG A CA 1
ATOM 802 C C . ARG A 1 143 ? -97.849 -2.539 7.410 1.00 48.87 143 ARG A C 1
ATOM 803 O O . ARG A 1 143 ? -96.836 -2.822 6.759 1.00 46.89 143 ARG A O 1
ATOM 811 N N . VAL A 1 144 ? -98.607 -3.476 7.996 1.00 40.95 144 VAL A N 1
ATOM 812 C CA . VAL A 1 144 ? -98.201 -4.874 7.956 1.00 37.88 144 VAL A CA 1
ATOM 813 C C . VAL A 1 144 ? -98.319 -5.461 6.562 1.00 44.59 144 VAL A C 1
ATOM 814 O O . VAL A 1 144 ? -97.613 -6.418 6.249 1.00 51.45 144 VAL A O 1
ATOM 818 N N . LYS A 1 145 ? -99.207 -4.946 5.706 1.00 39.86 145 LYS A N 1
ATOM 819 C CA . LYS A 1 145 ? -99.357 -5.565 4.401 1.00 37.65 145 LYS A CA 1
ATOM 820 C C . LYS A 1 145 ? -98.858 -4.704 3.248 1.00 41.99 145 LYS A C 1
ATOM 821 O O . LYS A 1 145 ? -98.761 -5.208 2.126 1.00 48.60 145 LYS A O 1
ATOM 827 N N . THR A 1 146 ? -98.517 -3.438 3.488 1.00 33.42 146 THR A N 1
ATOM 828 C CA . THR A 1 146 ? -97.950 -2.597 2.444 1.00 30.68 146 THR A CA 1
ATOM 829 C C . THR A 1 146 ? -96.461 -2.868 2.284 1.00 33.38 146 THR A C 1
ATOM 830 O O . THR A 1 146 ? -95.740 -2.999 3.273 1.00 35.72 146 THR A O 1
ATOM 834 N N . LEU A 1 147 ? -96.000 -2.943 1.033 1.00 33.77 147 LEU A N 1
ATOM 835 C CA . LEU A 1 147 ? -94.584 -3.129 0.733 1.00 32.37 147 LEU A CA 1
ATOM 836 C C . LEU A 1 147 ? -93.890 -1.796 0.518 1.00 35.27 147 LEU A C 1
ATOM 837 O O . LEU A 1 147 ? -94.500 -0.816 0.084 1.00 34.44 147 LEU A O 1
ATOM 842 N N . LEU A 1 148 ? -92.581 -1.778 0.779 1.00 28.11 148 LEU A N 1
ATOM 843 C CA . LEU A 1 148 ? -91.804 -0.563 0.548 1.00 28.10 148 LEU A CA 1
ATOM 844 C C . LEU A 1 148 ? -91.908 -0.117 -0.908 1.00 28.94 148 LEU A C 1
ATOM 845 O O . LEU A 1 148 ? -91.967 1.090 -1.203 1.00 32.92 148 LEU A O 1
ATOM 850 N N . GLY A 1 149 ? -91.981 -1.080 -1.834 1.00 33.22 149 GLY A N 1
ATOM 851 C CA . GLY A 1 149 ? -92.127 -0.732 -3.233 1.00 30.15 149 GLY A CA 1
ATOM 852 C C . GLY A 1 149 ? -93.455 -0.067 -3.534 1.00 35.06 149 GLY A C 1
ATOM 853 O O . GLY A 1 149 ? -93.538 0.747 -4.463 1.00 33.65 149 GLY A O 1
ATOM 854 N N . ASP A 1 150 ? -94.498 -0.372 -2.736 1.00 31.59 150 ASP A N 1
ATOM 855 C CA . ASP A 1 150 ? -95.785 0.293 -2.925 1.00 34.70 150 ASP A CA 1
ATOM 856 C C . ASP A 1 150 ? -95.690 1.793 -2.655 1.00 33.39 150 ASP A C 1
ATOM 857 O O . ASP A 1 150 ? -96.418 2.577 -3.273 1.00 37.48 150 ASP A O 1
ATOM 862 N N . ILE A 1 151 ? -94.883 2.210 -1.680 1.00 32.92 151 ILE A N 1
ATOM 863 C CA . ILE A 1 151 ? -94.803 3.637 -1.360 1.00 42.86 151 ILE A CA 1
ATOM 864 C C . ILE A 1 151 ? -93.643 4.328 -2.029 1.00 47.20 151 ILE A C 1
ATOM 865 O O . ILE A 1 151 ? -93.428 5.527 -1.774 1.00 48.59 151 ILE A O 1
ATOM 870 N N . THR A 1 152 ? -92.876 3.626 -2.867 1.00 36.85 152 THR A N 1
ATOM 871 C CA . THR A 1 152 ? -91.822 4.254 -3.664 1.00 39.61 152 THR A CA 1
ATOM 872 C C . THR A 1 152 ? -92.092 3.963 -5.144 1.00 49.79 152 THR A C 1
ATOM 873 O O . THR A 1 152 ? -92.795 4.736 -5.809 1.00 45.27 152 THR A O 1
ATOM 877 N N . ASP A 1 153 ? -91.596 2.826 -5.646 1.00 48.54 153 ASP A N 1
ATOM 878 C CA . ASP A 1 153 ? -91.584 2.572 -7.087 1.00 48.36 153 ASP A CA 1
ATOM 879 C C . ASP A 1 153 ? -92.988 2.604 -7.694 1.00 49.55 153 ASP A C 1
ATOM 880 O O . ASP A 1 153 ? -93.203 3.186 -8.765 1.00 50.61 153 ASP A O 1
ATOM 885 N N . LYS A 1 154 ? -93.966 1.973 -7.034 1.00 42.54 154 LYS A N 1
ATOM 886 C CA . LYS A 1 154 ? -95.278 1.869 -7.642 1.00 43.32 154 LYS A CA 1
ATOM 887 C C . LYS A 1 154 ? -95.959 3.224 -7.747 1.00 41.44 154 LYS A C 1
ATOM 888 O O . LYS A 1 154 ? -96.867 3.355 -8.552 1.00 42.24 154 LYS A O 1
ATOM 894 N N . GLN A 1 155 ? -95.473 4.246 -7.028 1.00 48.63 155 GLN A N 1
ATOM 895 C CA . GLN A 1 155 ? -95.937 5.613 -7.250 1.00 53.08 155 GLN A CA 1
ATOM 896 C C . GLN A 1 155 ? -95.189 6.326 -8.377 1.00 60.84 155 GLN A C 1
ATOM 897 O O . GLN A 1 155 ? -95.650 7.374 -8.834 1.00 64.25 155 GLN A O 1
ATOM 903 N N . LEU A 1 156 ? -94.051 5.801 -8.836 1.00 67.25 156 LEU A N 1
ATOM 904 C CA . LEU A 1 156 ? -93.198 6.514 -9.782 1.00 66.77 156 LEU A CA 1
ATOM 905 C C . LEU A 1 156 ? -93.178 5.894 -11.175 1.00 92.01 156 LEU A C 1
ATOM 906 O O . LEU A 1 156 ? -92.309 6.247 -11.981 1.00 83.03 156 LEU A O 1
ATOM 911 N N . GLU A 1 157 ? -94.113 4.992 -11.483 1.00 107.45 157 GLU A N 1
ATOM 912 C CA . GLU A 1 157 ? -94.156 4.326 -12.778 1.00 120.65 157 GLU A CA 1
ATOM 913 C C . GLU A 1 157 ? -95.260 4.833 -13.693 1.00 130.65 157 GLU A C 1
ATOM 914 O O . GLU A 1 157 ? -95.161 4.644 -14.909 1.00 138.48 157 GLU A O 1
ATOM 920 N N . ASN A 1 158 ? -96.298 5.459 -13.149 1.00 133.79 158 ASN A N 1
ATOM 921 C CA . ASN A 1 158 ? -97.420 5.966 -13.921 1.00 132.37 158 ASN A CA 1
ATOM 922 C C . ASN A 1 158 ? -97.255 7.475 -14.130 1.00 129.98 158 ASN A C 1
ATOM 923 O O . ASN A 1 158 ? -96.154 8.019 -13.988 1.00 130.78 158 ASN A O 1
ATOM 928 N N . ILE A 1 159 ? -98.347 8.160 -14.458 1.00 130.59 159 ILE A N 1
ATOM 929 C CA . ILE A 1 159 ? -98.324 9.582 -14.772 1.00 132.73 159 ILE A CA 1
ATOM 930 C C . ILE A 1 159 ? -99.220 10.323 -13.787 1.00 136.02 159 ILE A C 1
ATOM 931 O O . ILE A 1 159 ? -100.206 9.777 -13.280 1.00 133.86 159 ILE A O 1
ATOM 936 N N . THR A 1 160 ? -98.861 11.574 -13.505 1.00 138.07 160 THR A N 1
ATOM 937 C CA . THR A 1 160 ? -99.589 12.391 -12.537 1.00 141.18 160 THR A CA 1
ATOM 938 C C . THR A 1 160 ? -100.996 12.741 -13.021 1.00 143.37 160 THR A C 1
ATOM 939 O O . THR A 1 160 ? -101.209 13.056 -14.192 1.00 144.53 160 THR A O 1
ATOM 943 N N . SER A 1 163 ? -98.678 14.578 -8.405 1.00 73.93 163 SER A N 1
ATOM 944 C CA . SER A 1 163 ? -99.221 14.078 -7.147 1.00 71.18 163 SER A CA 1
ATOM 945 C C . SER A 1 163 ? -98.327 14.440 -5.969 1.00 83.12 163 SER A C 1
ATOM 946 O O . SER A 1 163 ? -97.090 14.443 -6.093 1.00 70.95 163 SER A O 1
ATOM 949 N N . ALA A 1 164 ? -98.943 14.740 -4.819 1.00 75.18 164 ALA A N 1
ATOM 950 C CA . ALA A 1 164 ? -98.150 14.985 -3.614 1.00 69.35 164 ALA A CA 1
ATOM 951 C C . ALA A 1 164 ? -97.461 13.711 -3.141 1.00 64.51 164 ALA A C 1
ATOM 952 O O . ALA A 1 164 ? -96.288 13.738 -2.729 1.00 53.68 164 ALA A O 1
ATOM 954 N N . ASP A 1 165 ? -98.186 12.586 -3.184 1.00 56.38 165 ASP A N 1
ATOM 955 C CA . ASP A 1 165 ? -97.593 11.298 -2.847 1.00 56.51 165 ASP A CA 1
ATOM 956 C C . ASP A 1 165 ? -96.530 10.895 -3.850 1.00 49.09 165 ASP A C 1
ATOM 957 O O . ASP A 1 165 ? -95.652 10.102 -3.524 1.00 51.78 165 ASP A O 1
ATOM 962 N N . HIS A 1 166 ? -96.617 11.384 -5.085 1.00 52.73 166 HIS A N 1
ATOM 963 C CA . HIS A 1 166 ? -95.544 11.133 -6.039 1.00 49.68 166 HIS A CA 1
ATOM 964 C C . HIS A 1 166 ? -94.256 11.842 -5.610 1.00 44.17 166 HIS A C 1
ATOM 965 O O . HIS A 1 166 ? -93.165 11.287 -5.739 1.00 43.73 166 HIS A O 1
ATOM 972 N N . GLU A 1 167 ? -94.366 13.079 -5.110 1.00 44.86 167 GLU A N 1
ATOM 973 C CA . GLU A 1 167 ? -93.171 13.830 -4.731 1.00 39.24 167 GLU A CA 1
ATOM 974 C C . GLU A 1 167 ? -92.540 13.268 -3.473 1.00 39.99 167 GLU A C 1
ATOM 975 O O . GLU A 1 167 ? -91.312 13.185 -3.372 1.00 39.72 167 GLU A O 1
ATOM 981 N N . VAL A 1 168 ? -93.357 12.912 -2.482 1.00 39.24 168 VAL A N 1
ATOM 982 C CA . VAL A 1 168 ? -92.785 12.421 -1.236 1.00 36.99 168 VAL A CA 1
ATOM 983 C C . VAL A 1 168 ? -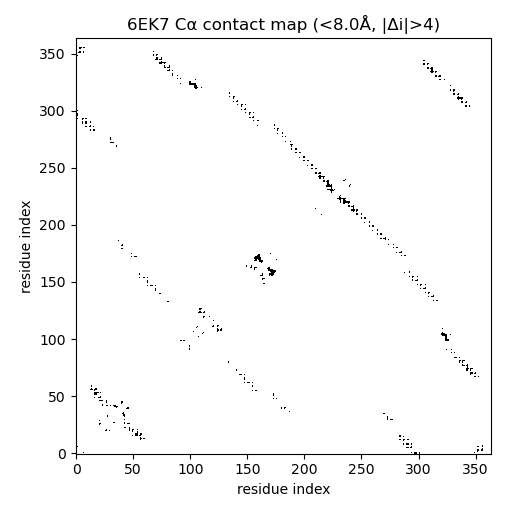92.217 11.025 -1.427 1.00 39.36 168 VAL A C 1
ATOM 984 O O . VAL A 1 168 ? -91.185 10.690 -0.849 1.00 40.11 168 VAL A O 1
ATOM 988 N N . ALA A 1 169 ? -92.879 10.193 -2.239 1.00 41.69 169 ALA A N 1
ATOM 989 C CA . ALA A 1 169 ? -92.354 8.860 -2.542 1.00 38.06 169 ALA A CA 1
ATOM 990 C C . ALA A 1 169 ? -91.045 8.947 -3.306 1.00 33.50 169 ALA A C 1
ATOM 991 O O . ALA A 1 169 ? -90.126 8.150 -3.089 1.00 36.88 169 ALA A O 1
ATOM 993 N N . SER A 1 170 ? -90.934 9.927 -4.195 1.00 36.43 170 SER A N 1
ATOM 994 C CA . SER A 1 170 ? -89.683 10.101 -4.902 1.00 39.60 170 SER A CA 1
ATOM 995 C C . SER A 1 170 ? -88.583 10.562 -3.942 1.00 37.47 170 SER A C 1
ATOM 996 O O . SER A 1 170 ? -87.448 10.078 -4.009 1.00 36.30 170 SER A O 1
ATOM 999 N N . ALA A 1 171 ? -88.916 11.489 -3.028 1.00 38.18 171 ALA A N 1
ATOM 1000 C CA . ALA A 1 171 ? -87.950 11.953 -2.030 1.00 35.05 171 ALA A CA 1
ATOM 1001 C C . ALA A 1 171 ? -87.552 10.843 -1.056 1.00 29.32 171 ALA A C 1
ATOM 1002 O O . ALA A 1 171 ? -86.387 10.769 -0.645 1.00 30.80 171 ALA A O 1
ATOM 1004 N N . LEU A 1 172 ? -88.494 9.966 -0.690 1.00 31.14 172 LEU A N 1
ATOM 1005 C CA . LEU A 1 172 ? -88.160 8.785 0.121 1.00 28.20 172 LEU A CA 1
ATOM 1006 C C . LEU A 1 172 ? -87.202 7.862 -0.617 1.00 31.10 172 LEU A C 1
ATOM 1007 O O . LEU A 1 172 ? -86.222 7.379 -0.036 1.00 30.21 172 LEU A O 1
ATOM 1012 N N . LYS A 1 173 ? -87.463 7.584 -1.900 1.00 34.72 173 LYS A N 1
ATOM 1013 C CA . LYS A 1 173 ? -86.521 6.751 -2.638 1.00 34.67 173 LYS A CA 1
ATOM 1014 C C . LYS A 1 173 ? -85.145 7.415 -2.716 1.00 36.92 173 LYS A C 1
ATOM 1015 O O . LYS A 1 173 ? -84.109 6.757 -2.542 1.00 36.42 173 LYS A O 1
ATOM 1021 N N . ASP A 1 174 ? -85.112 8.726 -2.953 1.00 32.58 174 ASP A N 1
ATOM 1022 C CA . ASP A 1 174 ? -83.833 9.436 -3.037 1.00 30.84 174 ASP A CA 1
ATOM 1023 C C . ASP A 1 174 ? -83.084 9.427 -1.719 1.00 34.39 174 ASP A C 1
ATOM 1024 O O . ASP A 1 174 ? -81.847 9.292 -1.699 1.00 34.68 174 ASP A O 1
ATOM 1029 N N . ILE A 1 175 ? -83.787 9.601 -0.598 1.00 28.22 175 ILE A N 1
ATOM 1030 C CA . ILE A 1 175 ? -83.024 9.707 0.651 1.00 29.39 175 ILE A CA 1
ATOM 1031 C C . ILE A 1 175 ? -82.473 8.348 1.048 1.00 30.56 175 ILE A C 1
ATOM 1032 O O . ILE A 1 175 ? -81.404 8.253 1.663 1.00 30.80 175 ILE A O 1
ATOM 1037 N N . LEU A 1 176 ? -83.165 7.277 0.694 1.00 26.38 176 LEU A N 1
ATOM 1038 C CA . LEU A 1 176 ? -82.608 5.952 0.945 1.00 26.41 176 LEU A CA 1
ATOM 1039 C C . LEU A 1 176 ? -81.381 5.711 0.074 1.00 30.81 176 LEU A C 1
ATOM 1040 O O . LEU A 1 176 ? -80.346 5.235 0.557 1.00 30.70 176 LEU A O 1
ATOM 1045 N N . ASP A 1 177 ? -81.475 6.031 -1.220 1.00 31.24 177 ASP A N 1
ATOM 1046 C CA . ASP A 1 177 ? -80.310 5.910 -2.093 1.00 34.41 177 ASP A CA 1
ATOM 1047 C C . ASP A 1 177 ? -79.145 6.774 -1.606 1.00 34.64 177 ASP A C 1
ATOM 1048 O O . ASP A 1 177 ? -77.992 6.327 -1.614 1.00 31.34 177 ASP A O 1
ATOM 1053 N N . ASP A 1 178 ? -79.418 8.007 -1.166 1.00 29.18 178 ASP A N 1
ATOM 1054 C CA . ASP A 1 178 ? -78.333 8.872 -0.688 1.00 29.98 178 ASP A CA 1
ATOM 1055 C C . ASP A 1 178 ? -77.708 8.318 0.565 1.00 31.17 178 ASP A C 1
ATOM 1056 O O . ASP A 1 178 ? -76.476 8.353 0.722 1.00 31.95 178 ASP A O 1
ATOM 1061 N N . MET A 1 179 ? -78.530 7.813 1.483 1.00 30.67 179 MET A N 1
ATOM 1062 C CA . MET A 1 179 ? -77.953 7.254 2.701 1.00 31.98 179 MET A CA 1
ATOM 1063 C C . MET A 1 179 ? -77.146 5.996 2.410 1.00 30.32 179 MET A C 1
ATOM 1064 O O . MET A 1 179 ? -76.087 5.770 3.019 1.00 31.23 179 MET A O 1
ATOM 1069 N N . LYS A 1 180 ? -77.627 5.149 1.498 1.00 30.13 180 LYS A N 1
ATOM 1070 C CA . LYS A 1 180 ? -76.831 3.983 1.114 1.00 30.32 180 LYS A CA 1
ATOM 1071 C C . LYS A 1 180 ? -75.455 4.408 0.586 1.00 33.80 180 LYS A C 1
ATOM 1072 O O . LYS A 1 180 ? -74.411 3.880 1.015 1.00 27.74 180 LYS A O 1
ATOM 1078 N N . GLY A 1 181 ? -75.429 5.383 -0.327 1.00 33.12 181 GLY A N 1
ATOM 1079 C CA . GLY A 1 181 ? -74.155 5.843 -0.868 1.00 38.13 181 GLY A CA 1
ATOM 1080 C C . GLY A 1 181 ? -73.281 6.517 0.176 1.00 36.21 181 GLY A C 1
ATOM 1081 O O . GLY A 1 181 ? -72.049 6.428 0.123 1.00 29.62 181 GLY A O 1
ATOM 1082 N N . ASP A 1 182 ? -73.906 7.223 1.124 1.00 32.57 182 ASP A N 1
ATOM 1083 C CA . ASP A 1 182 ? -73.173 7.898 2.197 1.00 30.79 182 ASP A CA 1
ATOM 1084 C C . ASP A 1 182 ? -72.473 6.890 3.094 1.00 29.80 182 ASP A C 1
ATOM 1085 O O . ASP A 1 182 ? -71.296 7.057 3.452 1.00 25.73 182 ASP A O 1
ATOM 1090 N N . ILE A 1 183 ? -73.186 5.833 3.478 1.00 30.74 183 ILE A N 1
ATOM 1091 C CA . ILE A 1 183 ? -72.588 4.811 4.323 1.00 29.31 183 ILE A CA 1
ATOM 1092 C C . ILE A 1 183 ? -71.459 4.101 3.581 1.00 29.39 183 ILE A C 1
ATOM 1093 O O . ILE A 1 183 ? -70.402 3.808 4.165 1.00 27.27 183 ILE A O 1
ATOM 1098 N N . ASN A 1 184 ? -71.623 3.870 2.269 1.00 26.63 184 ASN A N 1
ATOM 1099 C CA . ASN A 1 184 ? -70.516 3.271 1.517 1.00 28.81 184 ASN A CA 1
ATOM 1100 C C . ASN A 1 184 ? -69.307 4.186 1.546 1.00 30.04 184 ASN A C 1
ATOM 1101 O O . ASN A 1 184 ? -68.165 3.739 1.698 1.00 29.22 184 ASN A O 1
ATOM 1106 N N . ARG A 1 185 ? -69.540 5.478 1.390 1.00 26.92 185 ARG A N 1
ATOM 1107 C CA . ARG A 1 185 ? -68.438 6.432 1.426 1.00 26.59 185 ARG A CA 1
ATOM 1108 C C . ARG A 1 185 ? -67.725 6.413 2.775 1.00 27.82 185 ARG A C 1
ATOM 1109 O O . ARG A 1 185 ? -66.486 6.484 2.835 1.00 27.89 185 ARG A O 1
ATOM 1117 N N . HIS A 1 186 ? -68.478 6.365 3.877 1.00 22.93 186 HIS A N 1
ATOM 1118 C CA . HIS A 1 186 ? -67.813 6.357 5.181 1.00 24.26 186 HIS A CA 1
ATOM 1119 C C . HIS A 1 186 ? -67.051 5.066 5.409 1.00 29.91 186 HIS A C 1
ATOM 1120 O O . HIS A 1 186 ? -66.021 5.062 6.106 1.00 28.75 186 HIS A O 1
ATOM 1127 N N . GLN A 1 187 ? -67.558 3.948 4.875 1.00 25.90 187 GLN A N 1
ATOM 1128 C CA . GLN A 1 187 ? -66.770 2.712 4.935 1.00 23.44 187 GLN A CA 1
ATOM 1129 C C . GLN A 1 187 ? -65.433 2.879 4.213 1.00 30.74 187 GLN A C 1
ATOM 1130 O O . GLN A 1 187 ? -64.368 2.474 4.727 1.00 27.68 187 GLN A O 1
ATOM 1136 N N . THR A 1 188 ? -65.472 3.494 3.025 1.00 29.64 188 THR A N 1
ATOM 1137 C CA . THR A 1 188 ? -64.288 3.658 2.190 1.00 27.26 188 THR A CA 1
ATOM 1138 C C . THR A 1 188 ? -63.258 4.565 2.866 1.00 26.31 188 THR A C 1
ATOM 1139 O O . THR A 1 188 ? -62.057 4.223 2.933 1.00 27.85 188 THR A O 1
ATOM 1143 N N . THR A 1 189 ? -63.698 5.733 3.368 1.00 25.28 189 THR A N 1
ATOM 1144 C CA . THR A 1 189 ? -62.754 6.650 4.028 1.00 29.03 189 THR A CA 1
ATOM 1145 C C . THR A 1 189 ? -62.242 6.079 5.353 1.00 28.26 189 THR A C 1
ATOM 1146 O O . THR A 1 189 ? -61.071 6.290 5.736 1.00 26.53 189 THR A O 1
ATOM 1150 N N . THR A 1 190 ? -63.105 5.387 6.093 1.00 26.73 190 THR A N 1
ATOM 1151 C CA . THR A 1 190 ? -62.672 4.795 7.354 1.00 27.66 190 THR A CA 1
ATOM 1152 C C . THR A 1 190 ? -61.656 3.679 7.108 1.00 29.83 190 THR A C 1
ATOM 1153 O O . THR A 1 190 ? -60.661 3.574 7.835 1.00 30.85 190 THR A O 1
ATOM 1157 N N . GLU A 1 191 ? -61.872 2.861 6.069 1.00 26.29 191 GLU A N 1
ATOM 1158 C CA . GLU A 1 191 ? -60.870 1.862 5.702 1.00 31.92 191 GLU A CA 1
ATOM 1159 C C . GLU A 1 191 ? -59.513 2.513 5.413 1.00 29.08 191 GLU A C 1
ATOM 1160 O O . GLU A 1 191 ? -58.452 1.983 5.802 1.00 26.30 191 GLU A O 1
ATOM 1166 N N . ASN A 1 192 ? -59.523 3.666 4.741 1.00 24.15 192 ASN A N 1
ATOM 1167 C CA . ASN A 1 192 ? -58.254 4.332 4.446 1.00 33.06 192 ASN A CA 1
ATOM 1168 C C . ASN A 1 192 ? -57.587 4.840 5.719 1.00 32.57 192 ASN A C 1
ATOM 1169 O O . ASN A 1 192 ? -56.354 4.713 5.883 1.00 27.17 192 ASN A O 1
ATOM 1174 N N . VAL A 1 193 ? -58.369 5.435 6.632 1.00 26.67 193 VAL A N 1
ATOM 1175 C CA . VAL A 1 193 ? -57.768 5.893 7.888 1.00 30.36 193 VAL A CA 1
ATOM 1176 C C . VAL A 1 193 ? -57.184 4.714 8.661 1.00 28.90 193 VAL A C 1
ATOM 1177 O O . VAL A 1 193 ? -56.086 4.796 9.221 1.00 27.44 193 VAL A O 1
ATOM 1181 N N . ARG A 1 194 ? -57.925 3.614 8.739 1.00 22.67 194 ARG A N 1
ATOM 1182 C CA . ARG A 1 194 ? -57.420 2.444 9.438 1.00 23.08 194 ARG A CA 1
ATOM 1183 C C . ARG A 1 194 ? -56.109 1.957 8.816 1.00 25.80 194 ARG A C 1
ATOM 1184 O O . ARG A 1 194 ? -55.170 1.583 9.530 1.00 25.39 194 ARG A O 1
ATOM 1192 N N . LYS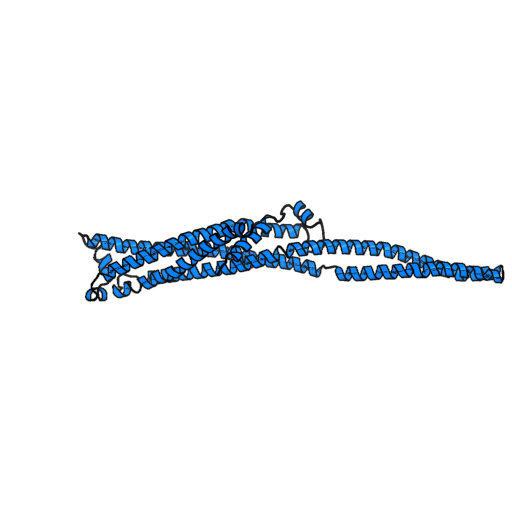 A 1 195 ? -56.031 1.972 7.483 1.00 27.43 195 LYS A N 1
ATOM 1193 C CA . LYS A 1 195 ? -54.828 1.543 6.788 1.00 29.15 195 LYS A CA 1
ATOM 1194 C C . LYS A 1 195 ? -53.648 2.442 7.141 1.00 29.81 195 LYS A C 1
ATOM 1195 O O . LYS A 1 195 ? -52.539 1.948 7.396 1.00 27.30 195 LYS A O 1
ATOM 1201 N N . LYS A 1 196 ? -53.872 3.766 7.183 1.00 26.28 196 LYS A N 1
ATOM 1202 C CA . LYS A 1 196 ? -52.795 4.681 7.564 1.00 26.54 196 LYS A CA 1
ATOM 1203 C C . LYS A 1 196 ? -52.297 4.405 8.976 1.00 25.42 196 LYS A C 1
ATOM 1204 O O . LYS A 1 196 ? -51.082 4.480 9.247 1.00 23.81 196 LYS A O 1
ATOM 1210 N N . VAL A 1 197 ? -53.217 4.147 9.908 1.00 22.89 197 VAL A N 1
ATOM 1211 C CA . VAL A 1 197 ? -52.807 3.877 11.291 1.00 24.53 197 VAL A CA 1
ATOM 1212 C C . VAL A 1 197 ? -52.060 2.551 11.383 1.00 28.84 197 VAL A C 1
ATOM 1213 O O . VAL A 1 197 ? -51.050 2.431 12.100 1.00 29.03 197 VAL A O 1
ATOM 1217 N N . SER A 1 198 ? -52.574 1.526 10.696 1.00 26.10 198 SER A N 1
ATOM 1218 C CA . SER A 1 198 ? -51.932 0.214 10.696 1.00 23.19 198 SER A CA 1
ATOM 1219 C C . SER A 1 198 ? -50.513 0.294 10.140 1.00 25.02 198 SER A C 1
ATOM 1220 O O . SER A 1 198 ? -49.562 -0.250 10.732 1.00 25.01 198 SER A O 1
ATOM 1223 N N . ASP A 1 199 ? -50.357 0.945 8.980 1.00 25.25 199 ASP A N 1
ATOM 1224 C CA . ASP A 1 199 ? -49.028 1.062 8.383 1.00 27.07 199 ASP A CA 1
ATOM 1225 C C . ASP A 1 199 ? -48.088 1.824 9.298 1.00 27.97 199 ASP A C 1
ATOM 1226 O O . ASP A 1 199 ? -46.896 1.499 9.367 1.00 25.60 199 ASP A O 1
ATOM 1231 N N . TYR A 1 200 ? -48.592 2.867 9.978 1.00 25.28 200 TYR A N 1
ATOM 1232 C CA . TYR A 1 200 ? -47.748 3.640 10.903 1.00 28.11 200 TYR A CA 1
ATOM 1233 C C . TYR A 1 200 ? -47.283 2.758 12.059 1.00 29.73 200 TYR A C 1
ATOM 1234 O O . TYR A 1 200 ? -46.123 2.828 12.505 1.00 25.48 200 TYR A O 1
ATOM 1243 N N . ARG A 1 201 ? -48.171 1.879 12.514 1.00 27.67 201 ARG A N 1
ATOM 1244 C CA . ARG A 1 201 ? -47.862 0.944 13.585 1.00 26.82 201 ARG A CA 1
ATOM 1245 C C . ARG A 1 201 ? -46.878 -0.127 13.123 1.00 27.60 201 ARG A C 1
ATOM 1246 O O . ARG A 1 201 ? -45.911 -0.437 13.829 1.00 26.92 201 ARG A O 1
ATOM 1254 N N . ILE A 1 202 ? -47.106 -0.711 11.940 1.00 26.01 202 ILE A N 1
ATOM 1255 C CA . ILE A 1 202 ? -46.230 -1.789 11.464 1.00 23.37 202 ILE A CA 1
ATOM 1256 C C . ILE A 1 202 ? -44.829 -1.259 11.201 1.00 23.69 202 ILE A C 1
ATOM 1257 O O . ILE A 1 202 ? -43.845 -1.977 11.387 1.00 26.33 202 ILE A O 1
ATOM 1262 N N . THR A 1 203 ? -44.704 0.006 10.794 1.00 24.14 203 THR A N 1
ATOM 1263 C CA . THR A 1 203 ? -43.368 0.576 10.622 1.00 23.11 203 THR A CA 1
ATOM 1264 C C . THR A 1 203 ? -42.584 0.529 11.926 1.00 29.39 203 THR A C 1
ATOM 1265 O O . THR A 1 203 ? -41.368 0.312 11.919 1.00 28.56 203 THR A O 1
ATOM 1269 N N . LEU A 1 204 ? -43.274 0.690 13.050 1.00 31.36 204 LEU A N 1
ATOM 1270 C CA . LEU A 1 204 ? -42.657 0.649 14.369 1.00 29.60 204 LEU A CA 1
ATOM 1271 C C . LEU A 1 204 ? -42.429 -0.781 14.850 1.00 32.74 204 LEU A C 1
ATOM 1272 O O . LEU A 1 204 ? -41.376 -1.092 15.423 1.00 35.28 204 LEU A O 1
ATOM 1277 N N . THR A 1 205 ? -43.387 -1.677 14.619 1.00 26.79 205 THR A N 1
ATOM 1278 C CA . THR A 1 205 ? -43.296 -3.042 15.155 1.00 27.85 205 THR A CA 1
ATOM 1279 C C . THR A 1 205 ? -42.558 -4.011 14.241 1.00 31.89 205 THR A C 1
ATOM 1280 O O . THR A 1 205 ? -42.006 -5.014 14.725 1.00 33.70 205 THR A O 1
ATOM 1284 N N . GLY A 1 206 ? -42.559 -3.764 12.938 1.00 33.91 206 GLY A N 1
ATOM 1285 C CA . GLY A 1 206 ? -42.087 -4.716 11.943 1.00 30.93 206 GLY A CA 1
ATOM 1286 C C . GLY A 1 206 ? -43.208 -5.561 11.368 1.00 29.43 206 GLY A C 1
ATOM 1287 O O . GLY A 1 206 ? -44.170 -5.917 12.051 1.00 33.63 206 GLY A O 1
ATOM 1288 N N . GLY A 1 207 ? -43.070 -5.928 10.094 1.00 29.29 207 GLY A N 1
ATOM 1289 C CA . GLY A 1 207 ? -44.066 -6.735 9.428 1.00 28.42 207 GLY A CA 1
ATOM 1290 C C . GLY A 1 207 ? -44.318 -6.239 8.021 1.00 31.78 207 GLY A C 1
ATOM 1291 O O . GLY A 1 207 ? -43.564 -5.434 7.484 1.00 32.63 207 GLY A O 1
ATOM 1292 N N . GLU A 1 208 ? -45.424 -6.682 7.426 1.00 28.43 208 GLU A N 1
ATOM 1293 C CA . GLU A 1 208 ? -45.750 -6.346 6.047 1.00 29.20 208 GLU A CA 1
ATOM 1294 C C . GLU A 1 208 ? -46.730 -5.181 6.032 1.00 29.41 208 GLU A C 1
ATOM 1295 O O . GLU A 1 208 ? -47.753 -5.233 6.709 1.00 30.45 208 GLU A O 1
ATOM 1301 N N . LEU A 1 209 ? -46.390 -4.121 5.296 1.00 29.67 209 LEU A N 1
ATOM 1302 C CA . LEU A 1 209 ? -47.230 -2.946 5.146 1.00 26.22 209 LEU A CA 1
ATOM 1303 C C . LEU A 1 209 ? -48.306 -3.210 4.102 1.00 27.86 209 LEU A C 1
ATOM 1304 O O . LEU A 1 209 ? -48.288 -4.226 3.395 1.00 30.47 209 LEU A O 1
ATOM 1309 N N . SER A 1 210 ? -49.267 -2.287 4.030 1.00 30.01 210 SER A N 1
ATOM 1310 C CA . SER A 1 210 ? -50.365 -2.420 3.074 1.00 32.81 210 SER A CA 1
ATOM 1311 C C . SER A 1 210 ? -49.874 -2.371 1.629 1.00 38.93 210 SER A C 1
ATOM 1312 O O . SER A 1 210 ? -50.547 -2.891 0.731 1.00 43.06 210 SER A O 1
ATOM 1315 N N . SER A 1 211 ? -48.716 -1.768 1.385 1.00 35.56 211 SER A N 1
ATOM 1316 C CA . SER A 1 211 ? -48.089 -1.773 0.070 1.00 38.89 211 SER A CA 1
ATOM 1317 C C . SER A 1 211 ? -47.492 -3.123 -0.301 1.00 33.79 211 SER A C 1
ATOM 1318 O O . SER A 1 211 ? -47.055 -3.294 -1.442 1.00 38.45 211 SER A O 1
ATOM 1321 N N . GLY A 1 212 ? -47.451 -4.076 0.623 1.00 30.42 212 GLY A N 1
ATOM 1322 C CA . GLY A 1 212 ? -46.755 -5.319 0.409 1.00 34.78 212 GLY A CA 1
ATOM 1323 C C . GLY A 1 212 ? -45.279 -5.290 0.783 1.00 31.30 212 GLY A C 1
ATOM 1324 O O . GLY A 1 212 ? -44.644 -6.352 0.808 1.00 30.62 212 GLY A O 1
ATOM 1325 N N . ASP A 1 213 ? -44.707 -4.120 1.038 1.00 38.45 213 ASP A N 1
ATOM 1326 C CA . ASP A 1 213 ? -43.308 -4.073 1.466 1.00 38.53 213 ASP A CA 1
ATOM 1327 C C . ASP A 1 213 ? -43.195 -4.613 2.885 1.00 31.96 213 ASP A C 1
ATOM 1328 O O . ASP A 1 213 ? -44.044 -4.349 3.740 1.00 31.80 213 ASP A O 1
ATOM 1333 N N . LYS A 1 214 ? -42.146 -5.386 3.146 1.00 36.01 214 LYS A N 1
ATOM 1334 C CA . LYS A 1 214 ? -41.898 -5.856 4.495 1.00 34.64 214 LYS A CA 1
ATOM 1335 C C . LYS A 1 214 ? -40.810 -5.000 5.133 1.00 41.25 214 LYS A C 1
ATOM 1336 O O . LYS A 1 214 ? -39.768 -4.737 4.520 1.00 37.91 214 LYS A O 1
ATOM 1342 N N . VAL A 1 215 ? -41.047 -4.589 6.372 1.00 30.96 215 VAL A N 1
ATOM 1343 C CA . VAL A 1 215 ? -40.124 -3.708 7.072 1.00 31.13 215 VAL A CA 1
ATOM 1344 C C . VAL A 1 215 ? -39.706 -4.375 8.370 1.00 33.82 215 VAL A C 1
ATOM 1345 O O . VAL A 1 215 ? -40.473 -5.111 8.999 1.00 32.37 215 VAL A O 1
ATOM 1349 N N . ASN A 1 216 ? -38.459 -4.119 8.766 1.00 32.03 216 ASN A N 1
ATOM 1350 C CA . ASN A 1 216 ? -37.901 -4.818 9.910 1.00 32.69 216 ASN A CA 1
ATOM 1351 C C . ASN A 1 216 ? -38.516 -4.360 11.224 1.00 35.68 216 ASN A C 1
ATOM 1352 O O . ASN A 1 216 ? -38.542 -5.127 12.194 1.00 40.48 216 ASN A O 1
ATOM 1357 N N . GLY A 1 217 ? -39.005 -3.126 11.281 1.00 27.62 217 GLY A N 1
ATOM 1358 C CA . GLY A 1 217 ? -39.524 -2.587 12.524 1.00 30.52 217 GLY A CA 1
ATOM 1359 C C . GLY A 1 217 ? -38.499 -1.713 13.206 1.00 34.16 217 GLY A C 1
ATOM 1360 O O . GLY A 1 217 ? -37.378 -2.157 13.455 1.00 29.53 217 GLY A O 1
ATOM 1361 N N . LEU A 1 218 ? -38.858 -0.469 13.510 1.00 27.61 218 LEU A N 1
ATOM 1362 C CA . LEU A 1 218 ? -37.896 0.444 14.129 1.00 27.69 218 LEU A CA 1
ATOM 1363 C C . LEU A 1 218 ? -37.586 0.016 15.547 1.00 29.63 218 LEU A C 1
ATOM 1364 O O . LEU A 1 218 ? -36.442 0.134 16.000 1.00 28.69 218 LEU A O 1
ATOM 1369 N N . GLU A 1 219 ? -38.606 -0.426 16.285 1.00 32.06 219 GLU A N 1
ATOM 1370 C CA . GLU A 1 219 ? -38.350 -0.829 17.669 1.00 33.10 219 GLU A CA 1
ATOM 1371 C C . GLU A 1 219 ? -37.498 -2.086 17.736 1.00 29.45 219 GLU A C 1
ATOM 1372 O O . GLU A 1 219 ? -36.503 -2.094 18.495 1.00 30.46 219 GLU A O 1
ATOM 1378 N N . PRO A 1 220 ? -37.768 -3.159 16.979 1.00 26.49 220 PRO A N 1
ATOM 1379 C CA . PRO A 1 220 ? -36.822 -4.287 17.001 1.00 27.13 220 PRO A CA 1
ATOM 1380 C C . PRO A 1 220 ? -35.424 -3.902 16.549 1.00 31.57 220 PRO A C 1
ATOM 1381 O O . PRO A 1 220 ? -34.452 -4.484 17.047 1.00 33.16 220 PRO A O 1
ATOM 1385 N N . GLN A 1 221 ? -35.276 -2.925 15.641 1.00 32.21 221 GLN A N 1
ATOM 1386 C CA . GLN A 1 221 ? -33.919 -2.526 15.232 1.00 34.85 221 GLN A CA 1
ATOM 1387 C C . GLN A 1 221 ? -33.180 -1.818 16.364 1.00 31.22 221 GLN A C 1
ATOM 1388 O O . GLN A 1 221 ? -31.968 -2.024 16.562 1.00 32.01 221 GLN A O 1
ATOM 1394 N N . VAL A 1 222 ? -33.874 -0.933 17.080 1.00 32.29 222 VAL A N 1
ATOM 1395 C CA . VAL A 1 222 ? -33.282 -0.305 18.260 1.00 35.83 222 VAL A CA 1
ATOM 1396 C C . VAL A 1 222 ? -32.866 -1.380 19.255 1.00 34.61 222 VAL A C 1
ATOM 1397 O O . VAL A 1 222 ? -31.777 -1.335 19.840 1.00 31.31 222 VAL A O 1
ATOM 1401 N N . LYS A 1 223 ? -33.696 -2.408 19.398 1.00 32.02 223 LYS A N 1
ATOM 1402 C CA . LYS A 1 223 ? -33.403 -3.498 20.317 1.00 29.24 223 LYS A CA 1
ATOM 1403 C C . LYS A 1 223 ? -32.178 -4.291 19.879 1.00 29.47 223 LYS A C 1
ATOM 1404 O O . LYS A 1 223 ? -31.342 -4.641 20.712 1.00 31.03 223 LYS A O 1
ATOM 1410 N N . THR A 1 224 ? -32.043 -4.571 18.578 1.00 29.35 224 THR A N 1
ATOM 1411 C CA . THR A 1 224 ? -30.859 -5.280 18.095 1.00 28.53 224 THR A CA 1
ATOM 1412 C C . THR A 1 224 ? -29.588 -4.512 18.425 1.00 27.98 224 THR A C 1
ATOM 1413 O O . THR A 1 224 ? -28.594 -5.086 18.890 1.00 30.16 224 THR A O 1
ATOM 1417 N N . LYS A 1 225 ? -29.584 -3.210 18.168 1.00 28.50 225 LYS A N 1
ATOM 1418 C CA . LYS A 1 225 ? -28.353 -2.469 18.443 1.00 31.71 225 LYS A CA 1
ATOM 1419 C C . LYS A 1 225 ? -28.080 -2.417 19.937 1.00 34.60 225 LYS A C 1
ATOM 1420 O O . LYS A 1 225 ? -26.932 -2.542 20.372 1.00 36.02 225 LYS A O 1
ATOM 1426 N N . TYR A 1 226 ? -29.123 -2.208 20.732 1.00 35.80 226 TYR A N 1
ATOM 1427 C CA . TYR A 1 226 ? -28.978 -2.253 22.183 1.00 38.96 226 TYR A CA 1
ATOM 1428 C C . TYR A 1 226 ? -28.395 -3.579 22.634 1.00 40.92 226 TYR A C 1
ATOM 1429 O O . TYR A 1 226 ? -27.522 -3.620 23.512 1.00 42.14 226 TYR A O 1
ATOM 1438 N N . ASP A 1 227 ? -28.850 -4.681 22.032 1.00 33.63 227 ASP A N 1
ATOM 1439 C CA . ASP A 1 227 ? -28.317 -5.992 22.388 1.00 33.74 227 ASP A CA 1
ATOM 1440 C C . ASP A 1 227 ? -26.855 -6.130 21.972 1.00 39.66 227 ASP A C 1
ATOM 1441 O O . ASP A 1 227 ? -26.048 -6.723 22.698 1.00 39.84 227 ASP A O 1
ATOM 1446 N N . LEU A 1 228 ? -26.488 -5.564 20.819 1.00 41.09 228 LEU A N 1
ATOM 1447 C CA . LEU A 1 228 ? -25.089 -5.597 20.399 1.00 40.37 228 LEU A CA 1
ATOM 1448 C C . LEU A 1 228 ? -24.205 -4.770 21.326 1.00 40.50 228 LEU A C 1
ATOM 1449 O O . LEU A 1 228 ? -23.039 -5.123 21.542 1.00 41.28 228 LEU A O 1
ATOM 1454 N N . MET A 1 229 ? -24.723 -3.666 21.875 1.00 40.35 229 MET A N 1
ATOM 1455 C CA . MET A 1 229 ? -23.930 -2.886 22.823 1.00 42.29 229 MET A CA 1
ATOM 1456 C C . MET A 1 229 ? -23.636 -3.702 24.070 1.00 49.42 229 MET A C 1
ATOM 1457 O O . MET A 1 229 ? -22.533 -3.629 24.627 1.00 46.91 229 MET A O 1
ATOM 1462 N N . GLU A 1 230 ? -24.604 -4.505 24.514 1.00 44.86 230 GLU A N 1
ATOM 1463 C CA . GLU A 1 230 ? -24.388 -5.324 25.704 1.00 48.01 230 GLU A CA 1
ATOM 1464 C C . GLU A 1 230 ? -23.505 -6.535 25.412 1.00 48.93 230 GLU A C 1
ATOM 1465 O O . GLU A 1 230 ? -22.657 -6.905 26.239 1.00 52.54 230 GLU A O 1
ATOM 1471 N N . LYS A 1 231 ? -23.665 -7.168 24.246 1.00 46.54 231 LYS A N 1
ATOM 1472 C CA . LYS A 1 231 ? -22.749 -8.261 23.909 1.00 42.68 231 LYS A CA 1
ATOM 1473 C C . LYS A 1 231 ? -21.318 -7.773 23.740 1.00 59.07 231 LYS A C 1
ATOM 1474 O O . LYS A 1 231 ? -20.387 -8.599 23.718 1.00 52.83 231 LYS A O 1
ATOM 1480 N N . SER A 1 232 ? -21.121 -6.457 23.637 1.00 53.75 232 SER A N 1
ATOM 1481 C CA . SER A 1 232 ? -19.819 -5.851 23.398 1.00 59.55 232 SER A CA 1
ATOM 1482 C C . SER A 1 232 ? -19.194 -5.247 24.651 1.00 57.27 232 SER A C 1
ATOM 1483 O O . SER A 1 232 ? -18.110 -4.658 24.558 1.00 56.36 232 SER A O 1
ATOM 1486 N N . ASN A 1 233 ? -19.845 -5.367 25.809 1.00 53.21 233 ASN A N 1
ATOM 1487 C CA . ASN A 1 233 ? -19.417 -4.632 26.993 1.00 47.38 233 ASN A CA 1
ATOM 1488 C C . ASN A 1 233 ? -18.038 -5.105 27.463 1.00 51.97 233 ASN A C 1
ATOM 1489 O O . ASN A 1 233 ? -17.667 -6.276 27.311 1.00 48.63 233 ASN A O 1
ATOM 1494 N N . MET A 1 234 ? -17.285 -4.175 28.046 1.00 55.18 234 MET A N 1
ATOM 1495 C CA . MET A 1 234 ? -15.899 -4.417 28.441 1.00 61.03 234 MET A CA 1
ATOM 1496 C C . MET A 1 234 ? -15.697 -4.507 29.948 1.00 63.49 234 MET A C 1
ATOM 1497 O O . MET A 1 234 ? -14.549 -4.638 30.397 1.00 63.15 234 MET A O 1
ATOM 1502 N N . ARG A 1 235 ? -16.771 -4.453 30.741 1.00 65.12 235 ARG A N 1
ATOM 1503 C CA . ARG A 1 235 ? -16.608 -4.217 32.176 1.00 79.63 235 ARG A CA 1
ATOM 1504 C C . ARG A 1 235 ? -15.835 -5.337 32.859 1.00 72.98 235 ARG A C 1
ATOM 1505 O O . ARG A 1 235 ? -15.060 -5.087 33.788 1.00 73.93 235 ARG A O 1
ATOM 1513 N N . LYS A 1 236 ? -16.048 -6.578 32.444 1.00 73.97 236 LYS A N 1
ATOM 1514 C CA . LYS A 1 236 ? -15.276 -7.650 33.053 1.00 75.42 236 LYS A CA 1
ATOM 1515 C C . LYS A 1 236 ? -13.838 -7.607 32.558 1.00 81.09 236 LYS A C 1
ATOM 1516 O O . LYS A 1 236 ? -12.907 -7.660 33.368 1.00 82.16 236 LYS A O 1
ATOM 1522 N N . SER A 1 237 ? -13.640 -7.436 31.247 1.00 72.36 237 SER A N 1
ATOM 1523 C CA . SER A 1 237 ? -12.287 -7.283 30.720 1.00 72.46 237 SER A CA 1
ATOM 1524 C C . SER A 1 237 ? -11.537 -6.165 31.439 1.00 64.63 237 SER A C 1
ATOM 1525 O O . SER A 1 237 ? -10.387 -6.351 31.862 1.00 69.86 237 SER A O 1
ATOM 1528 N N . ILE A 1 238 ? -12.181 -5.006 31.616 1.00 63.96 238 ILE A N 1
ATOM 1529 C CA . ILE A 1 238 ? -11.529 -3.877 32.282 1.00 67.42 238 ILE A CA 1
ATOM 1530 C C . ILE A 1 238 ? -11.138 -4.241 33.710 1.00 71.19 238 ILE A C 1
ATOM 1531 O O . ILE A 1 238 ? -10.018 -3.945 34.155 1.00 77.62 238 ILE A O 1
ATOM 1536 N N . LYS A 1 239 ? -12.038 -4.901 34.444 1.00 68.86 239 LYS A N 1
ATOM 1537 C CA . LYS A 1 239 ? -11.747 -5.246 35.834 1.00 80.74 239 LYS A CA 1
ATOM 1538 C C . LYS A 1 239 ? -10.613 -6.268 35.933 1.00 86.00 239 LYS A C 1
ATOM 1539 O O . LYS A 1 239 ? -9.787 -6.196 36.851 1.00 79.17 239 LYS A O 1
ATOM 1545 N N . GLU A 1 240 ? -10.538 -7.218 34.995 1.00 87.84 240 GLU A N 1
ATOM 1546 C CA . GLU A 1 240 ? -9.429 -8.170 35.032 1.00 91.13 240 GLU A CA 1
ATOM 1547 C C . GLU A 1 240 ? -8.112 -7.508 34.647 1.00 92.97 240 GLU A C 1
ATOM 1548 O O . GLU A 1 240 ? -7.045 -7.980 35.060 1.00 93.95 240 GLU A O 1
ATOM 1554 N N . LEU A 1 241 ? -8.155 -6.426 33.863 1.00 84.55 24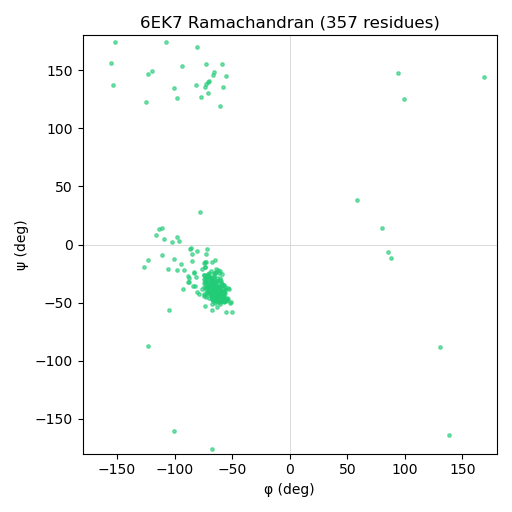1 LEU A N 1
ATOM 1555 C CA . LEU A 1 241 ? -6.917 -5.721 33.544 1.00 81.17 241 LEU A CA 1
ATOM 1556 C C . LEU A 1 241 ? -6.467 -4.820 34.693 1.00 78.60 241 LEU A C 1
ATOM 1557 O O . LEU A 1 241 ? -5.269 -4.783 35.024 1.00 72.61 241 LEU A O 1
ATOM 1562 N N . ASP A 1 242 ? -7.407 -4.093 35.312 1.00 73.32 242 ASP A N 1
ATOM 1563 C CA . ASP A 1 242 ? -7.093 -3.338 36.525 1.00 81.76 242 ASP A CA 1
ATOM 1564 C C . ASP A 1 242 ? -6.395 -4.228 37.547 1.00 77.87 242 ASP A C 1
ATOM 1565 O O . ASP A 1 242 ? -5.342 -3.876 38.101 1.00 82.16 242 ASP A O 1
ATOM 1570 N N . GLU A 1 243 ? -6.978 -5.400 37.797 1.00 75.89 243 GLU A N 1
ATOM 1571 C CA . GLU A 1 243 ? -6.415 -6.388 38.701 1.00 82.76 243 GLU A CA 1
ATOM 1572 C C . GLU A 1 243 ? -4.974 -6.735 38.355 1.00 86.98 243 GLU A C 1
ATOM 1573 O O . GLU A 1 243 ? -4.159 -6.907 39.268 1.00 92.77 243 GLU A O 1
ATOM 1579 N N . LYS A 1 244 ? -4.634 -6.808 37.068 1.00 87.52 244 LYS A N 1
ATOM 1580 C CA . LYS A 1 244 ? -3.288 -7.225 36.695 1.00 95.42 244 LYS A CA 1
ATOM 1581 C C . LYS A 1 244 ? -2.293 -6.072 36.735 1.00 88.65 244 LYS A C 1
ATOM 1582 O O . LYS A 1 244 ? -1.085 -6.301 36.897 1.00 88.95 244 LYS A O 1
ATOM 1588 N N . ILE A 1 245 ? -2.772 -4.836 36.590 1.00 80.79 245 ILE A N 1
ATOM 1589 C CA . ILE A 1 245 ? -1.908 -3.681 36.805 1.00 86.09 245 ILE A CA 1
ATOM 1590 C C . ILE A 1 245 ? -1.519 -3.589 38.273 1.00 91.24 245 ILE A C 1
ATOM 1591 O O . ILE A 1 245 ? -0.342 -3.419 38.607 1.00 83.11 245 ILE A O 1
ATOM 1596 N N . LYS A 1 246 ? -2.501 -3.721 39.171 1.00 87.43 246 LYS A N 1
ATOM 1597 C CA . LYS A 1 246 ? -2.215 -3.648 40.602 1.00 95.94 246 LYS A CA 1
ATOM 1598 C C . LYS A 1 246 ? -1.250 -4.751 41.024 1.00 102.92 246 LYS A C 1
ATOM 1599 O O . LYS A 1 246 ? -0.363 -4.526 41.860 1.00 95.27 246 LYS A O 1
ATOM 1605 N N . GLU A 1 247 ? -1.397 -5.947 40.441 1.00 102.06 247 GLU A N 1
ATOM 1606 C CA . GLU A 1 247 ? -0.592 -7.075 40.886 1.00 109.49 247 GLU A CA 1
ATOM 1607 C C . GLU A 1 247 ? 0.844 -6.938 40.403 1.00 113.79 247 GLU A C 1
ATOM 1608 O O . GLU A 1 247 ? 1.792 -7.165 41.166 1.00 115.65 247 GLU A O 1
ATOM 1614 N N . LYS A 1 248 ? 1.025 -6.545 39.146 1.00 108.89 248 LYS A N 1
ATOM 1615 C CA . LYS A 1 248 ? 2.371 -6.316 38.645 1.00 103.42 248 LYS A CA 1
ATOM 1616 C C . LYS A 1 248 ? 2.961 -5.026 39.197 1.00 106.29 248 LYS A C 1
ATOM 1617 O O . LYS A 1 248 ? 4.185 -4.919 39.323 1.00 107.96 248 LYS A O 1
ATOM 1623 N N . ARG A 1 249 ? 2.122 -4.045 39.544 1.00 103.63 249 ARG A N 1
ATOM 1624 C CA . ARG A 1 249 ? 2.640 -2.853 40.209 1.00 107.10 249 ARG A CA 1
ATOM 1625 C C . ARG A 1 249 ? 3.035 -3.123 41.656 1.00 110.11 249 ARG A C 1
ATOM 1626 O O . ARG A 1 249 ? 3.752 -2.311 42.255 1.00 114.02 249 ARG A O 1
ATOM 1634 N N . GLN A 1 250 ? 2.599 -4.242 42.230 1.00 103.39 250 GLN A N 1
ATOM 1635 C CA . GLN A 1 250 ? 3.118 -4.647 43.527 1.00 108.83 250 GLN A CA 1
ATOM 1636 C C . GLN A 1 250 ? 4.373 -5.498 43.404 1.00 106.62 250 GLN A C 1
ATOM 1637 O O . GLN A 1 250 ? 5.253 -5.417 44.272 1.00 107.92 250 GLN A O 1
ATOM 1643 N N . ARG A 1 251 ? 4.484 -6.298 42.337 1.00 101.06 251 ARG A N 1
ATOM 1644 C CA . ARG A 1 251 ? 5.688 -7.096 42.140 1.00 103.29 251 ARG A CA 1
ATOM 1645 C C . ARG A 1 251 ? 6.861 -6.239 41.675 1.00 102.88 251 ARG A C 1
ATOM 1646 O O . ARG A 1 251 ? 8.012 -6.537 42.020 1.00 102.10 251 ARG A O 1
ATOM 1654 N N . ILE A 1 252 ? 6.602 -5.182 40.894 1.00 94.42 252 ILE A N 1
ATOM 1655 C CA . ILE A 1 252 ? 7.671 -4.237 40.575 1.00 98.20 252 ILE A CA 1
ATOM 1656 C C . ILE A 1 252 ? 8.263 -3.679 41.861 1.00 109.18 252 ILE A C 1
ATOM 1657 O O . ILE A 1 252 ? 9.486 -3.571 42.003 1.00 105.64 252 ILE A O 1
ATOM 1662 N N . GLU A 1 253 ? 7.410 -3.353 42.833 1.00 111.64 253 GLU A N 1
ATOM 1663 C CA . GLU A 1 253 ? 7.905 -2.854 44.105 1.00 120.80 253 GLU A CA 1
ATOM 1664 C C . GLU A 1 253 ? 8.486 -3.954 44.985 1.00 120.13 253 GLU A C 1
ATOM 1665 O O . GLU A 1 253 ? 9.287 -3.649 45.872 1.00 118.59 253 GLU A O 1
ATOM 1671 N N . GLN A 1 254 ? 8.121 -5.220 44.758 1.00 118.03 254 GLN A N 1
ATOM 1672 C CA . GLN A 1 254 ? 8.602 -6.285 45.638 1.00 119.26 254 GLN A CA 1
ATOM 1673 C C . GLN A 1 254 ? 10.107 -6.487 45.508 1.00 123.93 254 GLN A C 1
ATOM 1674 O O . GLN A 1 254 ? 10.797 -6.666 46.521 1.00 126.37 254 GLN A O 1
ATOM 1680 N N . LEU A 1 255 ? 10.635 -6.455 44.279 1.00 122.87 255 LEU A N 1
ATOM 1681 C CA . LEU A 1 255 ? 12.060 -6.669 44.048 1.00 124.14 255 LEU A CA 1
ATOM 1682 C C . LEU A 1 255 ? 12.806 -5.444 43.526 1.00 120.17 255 LEU A C 1
ATOM 1683 O O . LEU A 1 255 ? 13.933 -5.586 43.038 1.00 116.20 255 LEU A O 1
ATOM 1688 N N . LYS A 1 256 ? 12.203 -4.255 43.587 1.00 112.03 256 LYS A N 1
ATOM 1689 C CA . LYS A 1 256 ? 12.995 -3.055 43.849 1.00 112.81 256 LYS A CA 1
ATOM 1690 C C . LYS A 1 256 ? 13.619 -3.131 45.237 1.00 116.12 256 LYS A C 1
ATOM 1691 O O . LYS A 1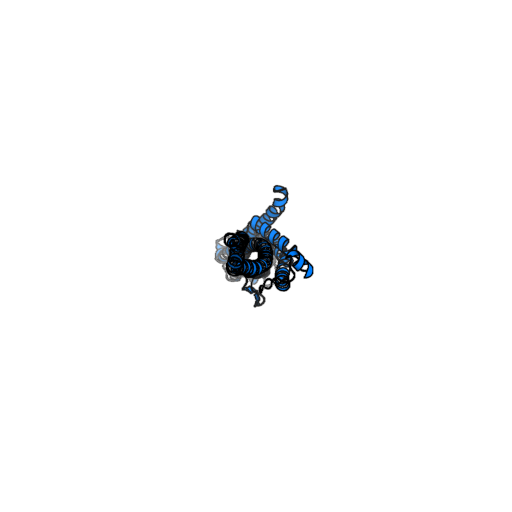 256 ? 14.754 -2.687 45.448 1.00 101.95 256 LYS A O 1
ATOM 1697 N N . LYS A 1 257 ? 12.878 -3.691 46.196 1.00 119.41 257 LYS A N 1
ATOM 1698 C CA . LYS A 1 257 ? 13.426 -3.954 47.520 1.00 118.00 257 LYS A CA 1
ATOM 1699 C C . LYS A 1 257 ? 14.397 -5.128 47.507 1.00 127.23 257 LYS A C 1
ATOM 1700 O O . LYS A 1 257 ? 15.356 -5.138 48.293 1.00 123.61 257 LYS A O 1
ATOM 1706 N N . ASP A 1 258 ? 14.171 -6.120 46.631 1.00 125.59 258 ASP A N 1
ATOM 1707 C CA . ASP A 1 258 ? 15.093 -7.252 46.547 1.00 127.32 258 ASP A CA 1
ATOM 1708 C C . ASP A 1 258 ? 16.304 -6.938 45.673 1.00 125.11 258 ASP A C 1
ATOM 1709 O O . ASP A 1 258 ? 17.348 -7.579 45.815 1.00 124.31 258 ASP A O 1
ATOM 1714 N N . TYR A 1 259 ? 16.187 -5.980 44.753 1.00 120.85 259 TYR A N 1
ATOM 1715 C CA . TYR A 1 259 ? 17.383 -5.415 44.134 1.00 117.49 259 TYR A CA 1
ATOM 1716 C C . TYR A 1 259 ? 18.255 -4.741 45.185 1.00 115.04 259 TYR A C 1
ATOM 1717 O O . TYR A 1 259 ? 19.466 -4.982 45.248 1.00 122.36 259 TYR A O 1
ATOM 1726 N N . ASP A 1 260 ? 17.648 -3.893 46.025 1.00 113.77 260 ASP A N 1
ATOM 1727 C CA . ASP A 1 260 ? 18.375 -3.258 47.120 1.00 118.68 260 ASP A CA 1
ATOM 1728 C C . ASP A 1 260 ? 18.938 -4.287 48.095 1.00 122.51 260 ASP A C 1
ATOM 1729 O O . ASP A 1 260 ? 19.980 -4.048 48.715 1.00 121.80 260 ASP A O 1
ATOM 1734 N N . LYS A 1 261 ? 18.266 -5.430 48.246 1.00 119.16 261 LYS A N 1
ATOM 1735 C CA . LYS A 1 261 ? 18.771 -6.487 49.115 1.00 119.47 261 LYS A CA 1
ATOM 1736 C C . LYS A 1 261 ? 19.963 -7.195 48.482 1.00 124.26 261 LYS A C 1
ATOM 1737 O O . LYS A 1 261 ? 21.027 -7.325 49.100 1.00 126.75 261 LYS A O 1
ATOM 1743 N N . PHE A 1 262 ? 19.801 -7.667 47.242 1.00 117.44 262 PHE A N 1
ATOM 1744 C CA . PHE A 1 262 ? 20.869 -8.427 46.600 1.00 116.81 262 PHE A CA 1
ATOM 1745 C C . PHE A 1 262 ? 22.134 -7.591 46.415 1.00 110.89 262 PHE A C 1
ATOM 1746 O O . PHE A 1 262 ? 23.247 -8.118 46.547 1.00 108.65 262 PHE A O 1
ATOM 1754 N N . VAL A 1 263 ? 21.995 -6.292 46.128 1.00 106.88 263 VAL A N 1
ATOM 1755 C CA . VAL A 1 263 ? 23.183 -5.448 45.995 1.00 113.09 263 VAL A CA 1
ATOM 1756 C C . VAL A 1 263 ? 23.850 -5.237 47.348 1.00 113.95 263 VAL A C 1
ATOM 1757 O O . VAL A 1 263 ? 25.082 -5.141 47.432 1.00 115.59 263 VAL A O 1
ATOM 1761 N N . GLY A 1 264 ? 23.067 -5.163 48.425 1.00 107.39 264 GLY A N 1
ATOM 1762 C CA . GLY A 1 264 ? 23.668 -5.197 49.749 1.00 105.56 264 GLY A CA 1
ATOM 1763 C C . GLY A 1 264 ? 24.356 -6.520 50.018 1.00 116.67 264 GLY A C 1
ATOM 1764 O O . GLY A 1 264 ? 25.492 -6.562 50.502 1.00 109.17 264 GLY A O 1
ATOM 1765 N N . LEU A 1 265 ? 23.677 -7.623 49.684 1.00 118.50 265 LEU A N 1
ATOM 1766 C CA . LEU A 1 265 ? 24.252 -8.956 49.843 1.00 123.25 265 LEU A CA 1
ATOM 1767 C C . LEU A 1 265 ? 25.565 -9.105 49.083 1.00 122.05 265 LEU A C 1
ATOM 1768 O O . LEU A 1 265 ? 26.473 -9.805 49.547 1.00 126.28 265 LEU A O 1
ATOM 1773 N N . SER A 1 266 ? 25.686 -8.457 47.920 1.00 114.46 266 SER A N 1
ATOM 1774 C CA . SER A 1 266 ? 26.887 -8.604 47.101 1.00 116.03 266 SER A CA 1
ATOM 1775 C C . SER A 1 266 ? 28.134 -8.113 47.824 1.00 118.37 266 SER A C 1
ATOM 1776 O O . SER A 1 266 ? 29.249 -8.554 47.513 1.00 122.77 266 SER A O 1
ATOM 1779 N N . PHE A 1 267 ? 27.974 -7.206 48.788 1.00 124.52 267 PHE A N 1
ATOM 1780 C CA . PHE A 1 267 ? 29.124 -6.647 49.489 1.00 114.09 267 PHE A CA 1
ATOM 1781 C C . PHE A 1 267 ? 29.593 -7.498 50.663 1.00 116.09 267 PHE A C 1
ATOM 1782 O O . PHE A 1 267 ? 30.659 -7.211 51.219 1.00 118.57 267 PHE A O 1
ATOM 1790 N N . THR A 1 268 ? 28.851 -8.541 51.043 1.00 115.16 268 THR A N 1
ATOM 1791 C CA . THR A 1 268 ? 29.187 -9.307 52.241 1.00 117.02 268 THR A CA 1
ATOM 1792 C C . THR A 1 268 ? 30.344 -10.273 52.020 1.00 121.75 268 THR A C 1
ATOM 1793 O O . THR A 1 268 ? 30.418 -11.322 52.670 1.00 119.52 268 THR A O 1
ATOM 1797 N N . GLY A 1 269 ? 31.238 -9.946 51.097 1.00 122.74 269 GLY A N 1
ATOM 1798 C CA . GLY A 1 269 ? 32.488 -10.663 51.003 1.00 125.13 269 GLY A CA 1
ATOM 1799 C C . GLY A 1 269 ? 33.582 -9.852 51.660 1.00 132.77 269 GLY A C 1
ATOM 1800 O O . GLY A 1 269 ? 34.682 -10.354 51.910 1.00 126.13 269 GLY A O 1
ATOM 1801 N N . ALA A 1 270 ? 33.275 -8.579 51.940 1.00 134.31 270 ALA A N 1
ATOM 1802 C CA . ALA A 1 270 ? 34.244 -7.685 52.559 1.00 136.37 270 ALA A CA 1
ATOM 1803 C C . ALA A 1 270 ? 34.679 -8.204 53.915 1.00 146.44 270 ALA A C 1
ATOM 1804 O O . ALA A 1 270 ? 35.759 -7.839 54.394 1.00 143.37 270 ALA A O 1
ATOM 1806 N N . ILE A 1 271 ? 33.852 -9.049 54.534 1.00 145.95 271 ILE A N 1
ATOM 1807 C CA . ILE A 1 271 ? 34.256 -9.775 55.735 1.00 155.09 271 ILE A CA 1
ATOM 1808 C C . ILE A 1 271 ? 35.595 -10.459 55.499 1.00 152.47 271 ILE A C 1
ATOM 1809 O O . ILE A 1 271 ? 36.579 -10.212 56.206 1.00 158.65 271 ILE A O 1
ATOM 1814 N N . GLY A 1 272 ? 35.651 -11.321 54.483 1.00 148.73 272 GLY A N 1
ATOM 1815 C CA . GLY A 1 272 ? 36.913 -11.940 54.123 1.00 152.25 272 GLY A CA 1
ATOM 1816 C C . GLY A 1 272 ? 37.880 -10.959 53.490 1.00 154.86 272 GLY A C 1
ATOM 1817 O O . GLY A 1 272 ? 39.081 -10.986 53.776 1.00 156.09 272 GLY A O 1
ATOM 1818 N N . GLY A 1 273 ? 37.378 -10.086 52.621 1.00 151.22 273 GLY A N 1
ATOM 1819 C CA . GLY A 1 273 ? 38.226 -9.071 52.031 1.00 152.76 273 GLY A CA 1
ATOM 1820 C C . GLY A 1 273 ? 38.149 -8.959 50.524 1.00 152.05 273 GLY A C 1
ATOM 1821 O O . GLY A 1 273 ? 37.350 -8.178 49.999 1.00 145.05 273 GLY A O 1
ATOM 1822 N N . ILE A 1 274 ? 38.969 -9.734 49.814 1.00 152.64 274 ILE A N 1
ATOM 1823 C CA . ILE A 1 274 ? 39.208 -9.528 48.385 1.00 152.99 274 ILE A CA 1
ATOM 1824 C C . ILE A 1 274 ? 38.490 -10.576 47.532 1.00 148.39 274 ILE A C 1
ATOM 1825 O O . ILE A 1 274 ? 37.685 -10.231 46.665 1.00 152.93 274 ILE A O 1
ATOM 1830 N N . ILE A 1 275 ? 38.744 -11.862 47.777 1.00 142.45 275 ILE A N 1
ATOM 1831 C CA . ILE A 1 275 ? 38.141 -12.887 46.928 1.00 141.78 275 ILE A CA 1
ATOM 1832 C C . ILE A 1 275 ? 36.833 -13.424 47.511 1.00 138.87 275 ILE A C 1
ATOM 1833 O O . ILE A 1 275 ? 36.039 -14.033 46.781 1.00 132.33 275 ILE A O 1
ATOM 1838 N N . ALA A 1 276 ? 36.561 -13.192 48.795 1.00 137.34 276 ALA A N 1
ATOM 1839 C CA . ALA A 1 276 ? 35.191 -13.366 49.265 1.00 132.96 276 ALA A CA 1
ATOM 1840 C C . ALA A 1 276 ? 34.272 -12.320 48.659 1.00 129.99 276 ALA A C 1
ATOM 1841 O O . ALA A 1 276 ? 33.087 -12.593 48.449 1.00 128.37 276 ALA A O 1
ATOM 1843 N N . MET A 1 277 ? 34.788 -11.121 48.369 1.00 144.03 277 MET A N 1
ATOM 1844 C CA . MET A 1 277 ? 33.954 -10.133 47.694 1.00 146.42 277 MET A CA 1
ATOM 1845 C C . MET A 1 277 ? 33.764 -10.471 46.224 1.00 141.57 277 MET A C 1
ATOM 1846 O O . MET A 1 277 ? 32.755 -10.083 45.627 1.00 143.28 277 MET A O 1
ATOM 1851 N N . ALA A 1 278 ? 34.708 -11.194 45.624 1.00 133.77 278 ALA A N 1
ATOM 1852 C CA . ALA A 1 278 ? 34.529 -11.628 44.243 1.00 128.78 278 ALA A CA 1
ATOM 1853 C C . ALA A 1 278 ? 33.387 -12.625 44.130 1.00 127.77 278 ALA A C 1
ATOM 1854 O O . ALA A 1 278 ? 32.611 -12.585 43.170 1.00 117.38 278 ALA A O 1
ATOM 1856 N N . ILE A 1 279 ? 33.265 -13.524 45.106 1.00 130.53 279 ILE A N 1
ATOM 1857 C CA . ILE A 1 279 ? 32.237 -14.553 45.023 1.00 132.53 279 ILE A CA 1
ATOM 1858 C C . ILE A 1 279 ? 30.885 -14.015 45.485 1.00 131.34 279 ILE A C 1
ATOM 1859 O O . ILE A 1 279 ? 29.844 -14.372 44.923 1.00 126.97 279 ILE A O 1
ATOM 1864 N N . THR A 1 280 ? 30.861 -13.135 46.490 1.00 128.55 280 THR A N 1
ATOM 1865 C CA . THR A 1 280 ? 29.594 -12.498 46.836 1.00 122.14 280 THR A CA 1
ATOM 1866 C C . THR A 1 280 ? 29.158 -11.526 45.753 1.00 126.99 280 THR A C 1
ATOM 1867 O O . THR A 1 280 ? 27.955 -11.412 45.470 1.00 122.45 280 THR A O 1
ATOM 1871 N N . GLY A 1 281 ? 30.113 -10.826 45.137 1.00 133.96 281 GLY A N 1
ATOM 1872 C CA . GLY A 1 281 ? 29.763 -9.909 44.066 1.00 135.19 281 GLY A CA 1
ATOM 1873 C C . GLY A 1 281 ? 29.176 -10.626 42.864 1.00 131.59 281 GLY A C 1
ATOM 1874 O O . GLY A 1 281 ? 28.172 -10.192 42.294 1.00 133.27 281 GLY A O 1
ATOM 1875 N N . GLY A 1 282 ? 29.785 -11.748 42.479 1.00 129.11 282 GLY A N 1
ATOM 1876 C CA . GLY A 1 282 ? 29.301 -12.482 41.320 1.00 117.78 282 GLY A CA 1
ATOM 1877 C C . GLY A 1 282 ? 27.930 -13.091 41.540 1.00 115.98 282 GLY A C 1
ATOM 1878 O O . GLY A 1 282 ? 27.032 -12.942 40.708 1.00 101.63 282 GLY A O 1
ATOM 1879 N N . ILE A 1 283 ? 27.750 -13.788 42.665 1.00 112.21 283 ILE A N 1
ATOM 1880 C CA . ILE A 1 283 ? 26.487 -14.479 42.907 1.00 115.12 283 ILE A CA 1
ATOM 1881 C C . ILE A 1 283 ? 25.353 -13.478 43.103 1.00 115.04 283 ILE A C 1
ATOM 1882 O O . ILE A 1 283 ? 24.342 -13.515 42.389 1.00 116.60 283 ILE A O 1
ATOM 1887 N N . PHE A 1 284 ? 25.504 -12.562 44.063 1.00 115.72 284 PHE A N 1
ATOM 1888 C CA . PHE A 1 284 ? 24.405 -11.662 44.398 1.00 121.17 284 PHE A CA 1
ATOM 1889 C C . PHE A 1 284 ? 24.298 -10.486 43.439 1.00 124.91 284 PHE A C 1
ATOM 1890 O O . PHE A 1 284 ? 23.202 -9.945 43.259 1.00 121.33 284 PHE A O 1
ATOM 1898 N N . GLY A 1 285 ? 25.406 -10.066 42.826 1.00 123.31 285 GLY A N 1
ATOM 1899 C CA . GLY A 1 285 ? 25.303 -9.113 41.732 1.00 120.88 285 GLY A CA 1
ATOM 1900 C C . GLY A 1 285 ? 24.471 -9.651 40.581 1.00 113.54 285 GLY A C 1
ATOM 1901 O O . GLY A 1 285 ? 23.768 -8.897 39.903 1.00 106.11 285 GLY A O 1
ATOM 1902 N N . ALA A 1 286 ? 24.533 -10.966 40.354 1.00 112.64 286 ALA A N 1
ATOM 1903 C CA . ALA A 1 286 ? 23.736 -11.582 39.298 1.00 111.33 286 ALA A CA 1
ATOM 1904 C C . ALA A 1 286 ? 22.267 -11.668 39.697 1.00 112.98 286 ALA A C 1
ATOM 1905 O O . ALA A 1 286 ? 21.375 -11.363 38.893 1.00 103.32 286 ALA A O 1
ATOM 1907 N N . LYS A 1 287 ? 21.991 -12.090 40.935 1.00 110.52 287 LYS A N 1
ATOM 1908 C CA . LYS A 1 287 ? 20.607 -12.118 41.401 1.00 110.65 287 LYS A CA 1
ATOM 1909 C C . LYS A 1 287 ? 20.015 -10.718 41.448 1.00 106.40 287 LYS A C 1
ATOM 1910 O O . LYS A 1 287 ? 18.797 -10.552 41.288 1.00 109.80 287 LYS A O 1
ATOM 1916 N N . ALA A 1 288 ? 20.856 -9.701 41.659 1.00 106.40 288 ALA A N 1
ATOM 1917 C CA . ALA A 1 288 ? 20.360 -8.330 41.668 1.00 104.44 288 ALA A CA 1
ATOM 1918 C C . ALA A 1 288 ? 19.995 -7.847 40.273 1.00 111.91 288 ALA A C 1
ATOM 1919 O O . ALA A 1 288 ? 19.110 -6.995 40.129 1.00 102.46 288 ALA A O 1
ATOM 1921 N N . GLU A 1 289 ? 20.659 -8.365 39.238 1.00 125.28 289 GLU A N 1
ATOM 1922 C CA . GLU A 1 289 ? 20.313 -7.949 37.884 1.00 130.30 289 GLU A CA 1
ATOM 1923 C C . GLU A 1 289 ? 19.138 -8.752 37.333 1.00 128.23 289 GLU A C 1
ATOM 1924 O O . GLU A 1 289 ? 18.307 -8.210 36.599 1.00 130.57 289 GLU A O 1
ATOM 1930 N N . ASN A 1 290 ? 19.052 -10.043 37.672 1.00 125.95 290 ASN A N 1
ATOM 1931 C CA . ASN A 1 290 ? 17.843 -10.814 37.384 1.00 120.48 290 ASN A CA 1
ATOM 1932 C C . ASN A 1 290 ? 16.608 -10.116 37.934 1.00 112.24 290 ASN A C 1
ATOM 1933 O O . ASN A 1 290 ? 15.548 -10.119 37.299 1.00 107.75 290 ASN A O 1
ATOM 1938 N N . ALA A 1 291 ? 16.728 -9.509 39.116 1.00 107.37 291 ALA A N 1
ATOM 1939 C CA . ALA A 1 291 ? 15.619 -8.744 39.670 1.00 106.52 291 ALA A CA 1
ATOM 1940 C C . ALA A 1 291 ? 15.402 -7.447 38.901 1.00 105.72 291 ALA A C 1
ATOM 1941 O O . ALA A 1 291 ? 14.256 -7.017 38.710 1.00 107.55 291 ALA A O 1
ATOM 1943 N N . ARG A 1 292 ? 16.484 -6.811 38.443 1.00 102.26 292 ARG A N 1
ATOM 1944 C CA . ARG A 1 292 ? 16.332 -5.560 37.708 1.00 104.45 292 ARG A CA 1
ATOM 1945 C C . ARG A 1 292 ? 15.805 -5.813 36.298 1.00 110.84 292 ARG A C 1
ATOM 1946 O O . ARG A 1 292 ? 14.943 -5.076 35.807 1.00 103.19 292 ARG A O 1
ATOM 1954 N N . LYS A 1 293 ? 16.324 -6.845 35.628 1.00 112.02 293 LYS A N 1
ATOM 1955 C CA . LYS A 1 293 ? 15.854 -7.197 34.289 1.00 117.73 293 LYS A CA 1
ATOM 1956 C C . LYS A 1 293 ? 14.371 -7.558 34.301 1.00 115.49 293 LYS A C 1
ATOM 1957 O O . LYS A 1 293 ? 13.584 -7.034 33.502 1.00 111.74 293 LYS A O 1
ATOM 1963 N N . GLU A 1 294 ? 13.980 -8.470 35.197 1.00 109.80 294 GLU A N 1
ATOM 1964 C CA . GLU A 1 294 ? 12.574 -8.831 35.351 1.00 108.97 294 GLU A CA 1
ATOM 1965 C C . GLU A 1 294 ? 11.716 -7.608 35.649 1.00 101.46 294 GLU A C 1
ATOM 1966 O O . GLU A 1 294 ? 10.577 -7.507 35.172 1.00 98.57 294 GLU A O 1
ATOM 1972 N N . LYS A 1 295 ? 12.247 -6.680 36.456 1.00 94.26 295 LYS A N 1
ATOM 1973 C CA . LYS A 1 295 ? 11.565 -5.421 36.747 1.00 91.32 295 LYS A CA 1
ATOM 1974 C C . LYS A 1 295 ? 11.310 -4.624 35.477 1.00 97.90 295 LYS A C 1
ATOM 1975 O O . LYS A 1 295 ? 10.199 -4.134 35.254 1.00 88.33 295 LYS A O 1
ATOM 1981 N N . ASN A 1 296 ? 12.330 -4.479 34.628 1.00 101.20 296 ASN A N 1
ATOM 1982 C CA . ASN A 1 296 ? 12.172 -3.645 33.441 1.00 101.80 296 ASN A CA 1
ATOM 1983 C C . ASN A 1 296 ? 11.309 -4.292 32.362 1.00 96.68 296 ASN A C 1
ATOM 1984 O O . ASN A 1 296 ? 10.790 -3.580 31.493 1.00 100.15 296 ASN A O 1
ATOM 1989 N N . ALA A 1 297 ? 11.125 -5.614 32.402 1.00 93.93 297 ALA A N 1
ATOM 1990 C CA . ALA A 1 297 ? 10.118 -6.231 31.544 1.00 92.28 297 ALA A CA 1
ATOM 1991 C C . ALA A 1 297 ? 8.710 -5.870 31.997 1.00 92.71 297 ALA A C 1
ATOM 1992 O O . ALA A 1 297 ? 7.795 -5.755 31.165 1.00 78.73 297 ALA A O 1
ATOM 1994 N N . LEU A 1 298 ? 8.518 -5.677 33.302 1.00 94.44 298 LEU A N 1
ATOM 1995 C CA . LEU A 1 298 ? 7.187 -5.432 33.838 1.00 99.97 298 LEU A CA 1
ATOM 1996 C C . LEU A 1 298 ? 6.810 -3.958 33.814 1.00 101.95 298 LEU A C 1
ATOM 1997 O O . LEU A 1 298 ? 5.619 -3.638 33.698 1.00 94.49 298 LEU A O 1
ATOM 2002 N N . ILE A 1 299 ? 7.791 -3.052 33.897 1.00 98.38 299 ILE A N 1
ATOM 2003 C CA . ILE A 1 299 ? 7.492 -1.632 33.714 1.00 101.20 299 ILE A CA 1
ATOM 2004 C C . ILE A 1 299 ? 7.035 -1.369 32.284 1.00 106.93 299 ILE A C 1
ATOM 2005 O O . ILE A 1 299 ? 6.163 -0.524 32.040 1.00 99.43 299 ILE A O 1
ATOM 2010 N N . SER A 1 300 ? 7.612 -2.090 31.317 1.00 106.46 300 SER A N 1
ATOM 2011 C CA . SER A 1 300 ? 7.129 -1.997 29.943 1.00 100.65 300 SER A CA 1
ATOM 2012 C C . SER A 1 300 ? 5.784 -2.698 29.787 1.00 98.36 300 SER A C 1
ATOM 2013 O O . SER A 1 300 ? 4.914 -2.232 29.042 1.00 89.75 300 SER A O 1
ATOM 2016 N N . GLU A 1 301 ? 5.601 -3.823 30.483 1.00 95.16 301 GLU A N 1
ATOM 2017 C CA . GLU A 1 301 ? 4.325 -4.527 30.443 1.00 91.50 301 GLU A CA 1
ATOM 2018 C C . GLU A 1 301 ? 3.195 -3.654 30.973 1.00 89.85 301 GLU A C 1
ATOM 2019 O O . GLU A 1 301 ? 2.105 -3.606 30.384 1.00 83.45 301 GLU A O 1
ATOM 2025 N N . VAL A 1 302 ? 3.438 -2.953 32.082 1.00 85.41 302 VAL A N 1
ATOM 2026 C CA . VAL A 1 302 ? 2.383 -2.179 32.725 1.00 86.37 302 VAL A CA 1
ATOM 2027 C C . VAL A 1 302 ? 1.987 -0.985 31.865 1.00 85.14 302 VAL A C 1
ATOM 2028 O O . VAL A 1 302 ? 0.798 -0.685 31.714 1.00 77.93 302 VAL A O 1
ATOM 2032 N N . ALA A 1 303 ? 2.970 -0.291 31.281 1.00 80.09 303 ALA A N 1
ATOM 2033 C CA . ALA A 1 303 ? 2.658 0.851 30.425 1.00 86.80 303 ALA A CA 1
ATOM 2034 C C . ALA A 1 303 ? 1.780 0.439 29.247 1.00 85.93 303 ALA A C 1
ATOM 2035 O O . ALA A 1 303 ? 0.906 1.201 28.814 1.00 79.68 303 ALA A O 1
ATOM 2037 N N . GLU A 1 304 ? 2.005 -0.763 28.712 1.00 89.14 304 GLU A N 1
ATOM 2038 C CA . GLU A 1 304 ? 1.140 -1.279 27.656 1.00 86.73 304 GLU A CA 1
ATOM 2039 C C . GLU A 1 304 ? -0.258 -1.563 28.189 1.00 91.23 304 GLU A C 1
ATOM 2040 O O . GLU A 1 304 ? -1.264 -1.123 27.610 1.00 78.61 304 GLU A O 1
ATOM 2046 N N . LEU A 1 305 ? -0.336 -2.307 29.295 1.00 92.35 305 LEU A N 1
ATOM 2047 C CA . LEU A 1 305 ? -1.630 -2.723 29.818 1.00 88.15 305 LEU A CA 1
ATOM 2048 C C . LEU A 1 305 ? -2.470 -1.534 30.263 1.00 86.39 305 LEU A C 1
ATOM 2049 O O . LEU A 1 305 ? -3.704 -1.574 30.157 1.00 79.41 305 LEU A O 1
ATOM 2054 N N . GLU A 1 306 ? -1.830 -0.470 30.758 1.00 88.03 306 GLU A N 1
ATOM 2055 C CA . GLU A 1 306 ? -2.591 0.723 31.112 1.00 95.05 306 GLU A CA 1
ATOM 2056 C C . GLU A 1 306 ? -3.056 1.479 29.872 1.00 92.93 306 GLU A C 1
ATOM 2057 O O . GLU A 1 306 ? -4.113 2.119 29.901 1.00 88.68 306 GLU A O 1
ATOM 2063 N N . SER A 1 307 ? -2.294 1.418 28.777 1.00 89.60 307 SER A N 1
ATOM 2064 C CA . SER A 1 307 ? -2.787 1.959 27.513 1.00 90.17 307 SER A CA 1
ATOM 2065 C C . SER A 1 307 ? -3.974 1.152 26.997 1.00 81.95 307 SER A C 1
ATOM 2066 O O . SER A 1 307 ? -4.955 1.719 26.499 1.00 75.05 307 SER A O 1
ATOM 2069 N N . LYS A 1 308 ? -3.893 -0.175 27.102 1.00 83.24 308 LYS A N 1
ATOM 2070 C CA . LYS A 1 308 ? -4.980 -1.043 26.667 1.00 82.63 308 LYS A CA 1
ATOM 2071 C C . LYS A 1 308 ? -6.245 -0.789 27.478 1.00 82.29 308 LYS A C 1
ATOM 2072 O O . LYS A 1 308 ? -7.319 -0.526 26.918 1.00 81.57 308 LYS A O 1
ATOM 2078 N N . VAL A 1 309 ? -6.137 -0.860 28.809 1.00 74.09 309 VAL A N 1
ATOM 2079 C CA . VAL A 1 309 ? -7.317 -0.689 29.653 1.00 76.28 309 VAL A CA 1
ATOM 2080 C C . VAL A 1 309 ? -7.902 0.709 29.493 1.00 75.94 309 VAL A C 1
ATOM 2081 O O . VAL A 1 309 ? -9.124 0.890 29.578 1.00 71.28 309 VAL A O 1
ATOM 2085 N N . SER A 1 310 ? -7.057 1.711 29.227 1.00 69.01 310 SER A N 1
ATOM 2086 C CA . SER A 1 310 ? -7.574 3.053 28.979 1.00 75.45 310 SER A CA 1
ATOM 2087 C C . SER A 1 310 ? -8.430 3.085 27.716 1.00 75.45 310 SER A C 1
ATOM 2088 O O . SER A 1 310 ? -9.462 3.769 27.673 1.00 72.21 310 SER A O 1
ATOM 2091 N N . SER A 1 311 ? -8.026 2.339 26.682 1.00 69.78 311 SER A N 1
ATOM 2092 C CA . SER A 1 311 ? -8.832 2.275 25.464 1.00 68.27 311 SER A CA 1
ATOM 2093 C C . SER A 1 311 ? -10.090 1.453 25.682 1.00 66.93 311 SER A C 1
ATOM 2094 O O . SER A 1 311 ? -11.139 1.750 25.099 1.00 72.30 311 SER A O 1
ATOM 2097 N N . GLN A 1 312 ? -10.006 0.405 26.504 1.00 61.89 312 GLN A N 1
ATOM 2098 C CA . GLN A 1 312 ? -11.190 -0.396 26.791 1.00 65.04 312 GLN A CA 1
ATOM 2099 C C . GLN A 1 312 ? -12.192 0.385 27.632 1.00 64.56 312 GLN A C 1
ATOM 2100 O O . GLN A 1 312 ? -13.410 0.235 27.457 1.00 53.86 312 GLN A O 1
ATOM 2106 N N . ARG A 1 313 ? -11.695 1.223 28.545 1.00 64.45 313 ARG A N 1
ATOM 2107 C CA . ARG A 1 313 ? -12.569 2.143 29.264 1.00 63.68 313 ARG A CA 1
ATOM 2108 C C . ARG A 1 313 ? -13.204 3.149 28.318 1.00 65.10 313 ARG A C 1
ATOM 2109 O O . ARG A 1 313 ? -14.380 3.499 28.473 1.00 67.89 313 ARG A O 1
ATOM 2117 N N . ALA A 1 314 ? -12.431 3.647 27.349 1.00 60.36 314 ALA A N 1
ATOM 2118 C CA . ALA A 1 314 ? -12.974 4.578 26.364 1.00 57.91 314 ALA A CA 1
ATOM 2119 C C . ALA A 1 314 ? -14.124 3.947 25.593 1.00 62.40 314 ALA A C 1
ATOM 2120 O O . ALA A 1 314 ? -15.177 4.570 25.397 1.00 61.41 314 ALA A O 1
ATOM 2122 N N . LEU A 1 315 ? -13.935 2.703 25.143 1.00 52.26 315 LEU A N 1
ATOM 2123 C CA . LEU A 1 315 ? -15.009 2.006 24.445 1.00 49.83 315 LEU A CA 1
ATOM 2124 C C . LEU A 1 315 ? -16.222 1.834 25.347 1.00 51.06 315 LEU A C 1
ATOM 2125 O O . LEU A 1 315 ? -17.360 2.031 24.915 1.00 45.43 315 LEU A O 1
ATOM 2130 N N . GLN A 1 316 ? -16.001 1.484 26.615 1.00 52.05 316 GLN A N 1
ATOM 2131 C CA . GLN A 1 316 ? -17.124 1.271 27.524 1.00 49.99 316 GLN A CA 1
ATOM 2132 C C . GLN A 1 316 ? -17.921 2.551 27.742 1.00 59.95 316 GLN A C 1
ATOM 2133 O O . GLN A 1 316 ? -19.162 2.531 27.731 1.00 56.46 316 GLN A O 1
ATOM 2139 N N . THR A 1 317 ? -17.225 3.671 27.949 1.00 53.19 317 THR A N 1
ATOM 2140 C CA . THR A 1 317 ? -17.909 4.946 28.138 1.00 54.99 317 THR A CA 1
ATOM 2141 C C . THR A 1 317 ? -18.803 5.285 26.950 1.00 48.34 317 THR A C 1
ATOM 2142 O O . THR A 1 317 ? -19.936 5.758 27.122 1.00 51.21 317 THR A O 1
ATOM 2146 N N . ALA A 1 318 ? -18.311 5.057 25.731 1.00 53.00 318 ALA A N 1
ATOM 2147 C CA . ALA A 1 318 ? -19.126 5.329 24.553 1.00 49.78 318 ALA A CA 1
ATOM 2148 C C . ALA A 1 318 ? -20.301 4.364 24.476 1.00 42.28 318 ALA A C 1
ATOM 2149 O O . ALA A 1 318 ? -21.429 4.765 24.159 1.00 44.62 318 ALA A O 1
ATOM 2151 N N . LEU A 1 319 ? -20.056 3.084 24.771 1.00 46.41 319 LEU A N 1
ATOM 2152 C CA . LEU A 1 319 ? -21.139 2.101 24.783 1.00 52.79 319 LEU A CA 1
ATOM 2153 C C . LEU A 1 319 ? -22.222 2.486 25.781 1.00 45.12 319 LEU A C 1
ATOM 2154 O O . LEU A 1 319 ? -23.422 2.447 25.464 1.00 45.12 319 LEU A O 1
ATOM 2159 N N . GLU A 1 320 ? -21.820 2.871 26.995 1.00 46.50 320 GLU A N 1
ATOM 2160 C CA . GLU A 1 320 ? -22.798 3.209 28.023 1.00 52.04 320 GLU A CA 1
ATOM 2161 C C . GLU A 1 320 ? -23.611 4.437 27.629 1.00 47.38 320 GLU A C 1
ATOM 2162 O O . GLU A 1 320 ? -24.830 4.471 27.839 1.00 49.04 320 GLU A O 1
ATOM 2168 N N . ALA A 1 321 ? -22.958 5.443 27.040 1.00 50.89 321 ALA A N 1
ATOM 2169 C CA . ALA A 1 321 ? -23.674 6.627 26.568 1.00 56.57 321 ALA A CA 1
ATOM 2170 C C . ALA A 1 321 ? -24.676 6.270 25.473 1.00 47.07 321 ALA A C 1
ATOM 2171 O O . ALA A 1 321 ? -25.857 6.640 25.539 1.00 43.47 321 ALA A O 1
ATOM 2173 N N . LEU A 1 322 ? -24.225 5.527 24.461 1.00 44.87 322 LEU A N 1
ATOM 2174 C CA . LEU A 1 322 ? -25.114 5.133 23.372 1.00 42.88 322 LEU A CA 1
ATOM 2175 C C . LEU A 1 322 ? -26.250 4.242 23.869 1.00 48.77 322 LEU A C 1
ATOM 2176 O O . LEU A 1 322 ? -27.387 4.337 23.383 1.00 43.34 322 LEU A O 1
ATOM 2181 N N . SER A 1 323 ? -25.958 3.357 24.828 1.00 46.49 323 SER A N 1
ATOM 2182 C CA . SER A 1 323 ? -26.997 2.509 25.407 1.00 43.35 323 SER A CA 1
ATOM 2183 C C . SER A 1 323 ? -28.108 3.341 26.033 1.00 40.42 323 SER A C 1
ATOM 2184 O O . SER A 1 323 ? -29.304 3.066 25.832 1.00 39.91 323 SER A O 1
ATOM 2187 N N . LEU A 1 324 ? -27.731 4.375 26.784 1.00 46.04 324 LEU A N 1
ATOM 2188 C CA . LEU A 1 324 ? -28.719 5.226 27.435 1.00 45.08 324 LEU A CA 1
ATOM 2189 C C . LEU A 1 324 ? -29.590 5.944 26.415 1.00 40.82 324 LEU A C 1
ATOM 2190 O O . LEU A 1 324 ? -30.814 6.049 26.591 1.00 42.91 324 LEU A O 1
ATOM 2195 N N . SER A 1 325 ? -28.986 6.435 25.332 1.00 44.09 325 SER A N 1
ATOM 2196 C CA . SER A 1 325 ? -29.779 7.078 24.286 1.00 43.97 325 SER A CA 1
ATOM 2197 C C . SER A 1 325 ? -30.738 6.084 23.651 1.00 38.00 325 SER A C 1
ATOM 2198 O O . SER A 1 325 ? -31.906 6.396 23.406 1.00 35.57 325 SER A O 1
ATOM 2201 N N . PHE A 1 326 ? -30.258 4.873 23.375 1.00 39.57 326 PHE A N 1
ATOM 2202 C CA . PHE A 1 326 ? -31.118 3.891 22.727 1.00 36.66 326 PHE A CA 1
ATOM 2203 C C . PHE A 1 326 ? -32.203 3.400 23.670 1.00 36.66 326 PHE A C 1
ATOM 2204 O O . PHE A 1 326 ? -33.302 3.054 23.224 1.00 34.77 326 PHE A O 1
ATOM 2212 N N . SER A 1 327 ? -31.924 3.382 24.974 1.00 41.84 327 SER A N 1
ATOM 2213 C CA . SER A 1 327 ? -32.971 3.086 25.945 1.00 40.33 327 SER A CA 1
ATOM 2214 C C . SER A 1 327 ? -34.063 4.150 25.923 1.00 36.90 327 SER A C 1
ATOM 2215 O O . SER A 1 327 ? -35.255 3.826 25.971 1.00 38.56 327 SER A O 1
ATOM 2218 N N . ASP A 1 328 ? -33.678 5.427 25.866 1.00 42.76 328 ASP A N 1
ATOM 2219 C CA A ASP A 1 328 ? -34.663 6.505 25.798 0.56 43.37 328 ASP A CA 1
ATOM 2220 C CA B ASP A 1 328 ? -34.682 6.486 25.810 0.44 43.06 328 ASP A CA 1
ATOM 2221 C C . ASP A 1 328 ? -35.512 6.387 24.538 1.00 35.79 328 ASP A C 1
ATOM 2222 O O . ASP A 1 328 ? -36.744 6.462 24.586 0.97 36.85 328 ASP A O 1
ATOM 2231 N N . ILE A 1 329 ? -34.857 6.217 23.386 1.00 35.27 329 ILE A N 1
ATOM 2232 C CA . ILE A 1 329 ? -35.580 6.044 22.123 1.00 33.06 329 ILE A CA 1
ATOM 2233 C C . ILE A 1 329 ? -36.531 4.854 22.212 1.00 35.26 329 ILE A C 1
ATOM 2234 O O . ILE A 1 329 ? -37.721 4.939 21.857 1.00 30.55 329 ILE A O 1
ATOM 2239 N N . GLY A 1 330 ? -36.019 3.724 22.701 1.00 34.30 330 GLY A N 1
ATOM 2240 C CA . GLY A 1 330 ? -36.830 2.517 22.766 1.00 33.21 330 GLY A CA 1
ATOM 2241 C C . GLY A 1 330 ? -38.028 2.649 23.683 1.00 32.88 330 GLY A C 1
ATOM 2242 O O . GLY A 1 330 ? -39.112 2.156 23.371 1.00 35.37 330 GLY A O 1
ATOM 2243 N N . ILE A 1 331 ? -37.862 3.323 24.823 1.00 35.39 331 ILE A N 1
ATOM 2244 C CA . ILE A 1 331 ? -39.019 3.503 25.700 1.00 34.83 331 ILE A CA 1
ATOM 2245 C C . ILE A 1 331 ? -40.083 4.355 25.010 1.00 31.94 331 ILE A C 1
ATOM 2246 O O . ILE A 1 331 ? -41.277 4.036 25.062 1.00 38.04 331 ILE A O 1
ATOM 2251 N N . ARG A 1 332 ? -39.666 5.439 24.336 1.00 34.73 332 ARG A N 1
ATOM 2252 C CA . ARG A 1 332 ? -40.620 6.261 23.576 1.00 33.54 332 ARG A CA 1
ATOM 2253 C C . ARG A 1 332 ? -41.313 5.445 22.495 1.00 38.22 332 ARG A C 1
ATOM 2254 O O . ARG A 1 332 ? -42.500 5.658 22.198 1.00 32.37 332 ARG A O 1
ATOM 2262 N N . MET A 1 333 ? -40.580 4.515 21.875 1.00 33.07 333 MET A N 1
ATOM 2263 C CA . MET A 1 333 ? -41.177 3.693 20.825 1.00 34.87 333 MET A CA 1
ATOM 2264 C C . MET A 1 333 ? -42.202 2.720 21.384 1.00 33.14 333 MET A C 1
ATOM 2265 O O . MET A 1 333 ? -43.260 2.514 20.778 1.00 33.26 333 MET A O 1
ATOM 2270 N N . VAL A 1 334 ? -41.889 2.078 22.512 1.00 35.18 334 VAL A N 1
ATOM 2271 C CA . VAL A 1 334 ? -42.807 1.082 23.062 1.00 37.35 334 VAL A CA 1
ATOM 2272 C C . VAL A 1 334 ? -44.078 1.756 23.555 1.00 32.79 334 VAL A C 1
ATOM 2273 O O . VAL A 1 334 ? -45.175 1.219 23.405 1.00 32.23 334 VAL A O 1
ATOM 2277 N N . ASP A 1 335 ? -43.962 2.950 24.146 1.00 34.60 335 ASP A N 1
ATOM 2278 C CA . ASP A 1 335 ? -45.174 3.693 24.505 1.00 34.14 335 ASP A CA 1
ATOM 2279 C C . ASP A 1 335 ? -45.983 4.097 23.275 1.00 31.24 335 ASP A C 1
ATOM 2280 O O . ASP A 1 335 ? -47.218 4.018 23.282 1.00 27.97 335 ASP A O 1
ATOM 2285 N N . ALA A 1 336 ? -45.307 4.537 22.211 1.00 32.51 336 ALA A N 1
ATOM 2286 C CA . ALA A 1 336 ? -46.000 4.874 20.969 1.00 30.40 336 ALA A CA 1
ATOM 2287 C C . ALA A 1 336 ? -46.639 3.640 20.340 1.00 28.36 336 ALA A C 1
ATOM 2288 O O . ALA A 1 336 ? -47.745 3.707 19.783 1.00 29.77 336 ALA A O 1
ATOM 2290 N N . GLU A 1 337 ? -45.936 2.506 20.386 1.00 28.84 337 GLU A N 1
ATOM 2291 C CA . GLU A 1 337 ? -46.492 1.275 19.828 1.00 30.21 337 GLU A CA 1
ATOM 2292 C C . GLU A 1 337 ? -47.787 0.909 20.529 1.00 27.24 337 GLU A C 1
ATOM 2293 O O . GLU A 1 337 ? -48.790 0.606 19.882 1.00 28.90 337 GLU A O 1
ATOM 2299 N N . SER A 1 338 ? -47.790 0.962 21.864 1.00 33.73 338 SER A N 1
ATOM 2300 C CA . SER A 1 338 ? -49.007 0.658 22.609 1.00 31.80 338 SER A CA 1
ATOM 2301 C C . SER A 1 338 ? -50.122 1.632 22.274 1.00 34.33 338 SER A C 1
ATOM 2302 O O . SER A 1 338 ? -51.284 1.242 22.189 1.00 28.65 338 SER A O 1
ATOM 2305 N N . ALA A 1 339 ? -49.793 2.907 22.100 1.00 32.77 339 ALA A N 1
ATOM 2306 C CA . ALA A 1 339 ? -50.797 3.877 21.691 1.00 27.84 339 ALA A CA 1
ATOM 2307 C C . ALA A 1 339 ? -51.397 3.499 20.342 1.00 26.25 339 ALA A C 1
ATOM 2308 O O . ALA A 1 339 ? -52.628 3.519 20.164 1.00 29.57 339 ALA A O 1
ATOM 2310 N N . LEU A 1 340 ? -50.555 3.064 19.402 1.00 26.51 340 LEU A N 1
ATOM 2311 C CA . LEU A 1 340 ? -51.045 2.689 18.075 1.00 27.88 340 LEU A CA 1
ATOM 2312 C C . LEU A 1 340 ? -51.803 1.363 18.079 1.00 27.43 340 LEU A C 1
ATOM 2313 O O . LEU A 1 340 ? -52.719 1.187 17.262 1.00 27.96 340 LEU A O 1
ATOM 2318 N N . ASN A 1 341 ? -51.427 0.415 18.951 1.00 29.01 341 ASN A N 1
ATOM 2319 C CA . ASN A 1 341 ? -52.266 -0.772 19.164 1.00 27.75 341 ASN A CA 1
ATOM 2320 C C . ASN A 1 341 ? -53.706 -0.366 19.467 1.00 32.32 341 ASN A C 1
ATOM 2321 O O . ASN A 1 341 ? -54.654 -0.904 18.883 1.00 33.09 341 ASN A O 1
ATOM 2326 N N . HIS A 1 342 ? -53.881 0.556 20.419 1.00 30.01 342 HIS A N 1
ATOM 2327 C CA . HIS A 1 342 ? -55.212 1.055 20.773 1.00 31.54 342 HIS A CA 1
ATOM 2328 C C . HIS A 1 342 ? -55.889 1.712 19.582 1.00 30.39 342 HIS A C 1
ATOM 2329 O O . HIS A 1 342 ? -57.068 1.466 19.298 1.00 32.63 342 HIS A O 1
ATOM 2336 N N . LEU A 1 343 ? -55.174 2.620 18.918 1.00 31.25 343 LEU A N 1
ATOM 2337 C CA . LEU A 1 343 ? -55.760 3.368 17.807 1.00 31.13 343 LEU A CA 1
ATOM 2338 C C . LEU A 1 343 ? -56.158 2.442 16.664 1.00 31.29 343 LEU A C 1
ATOM 2339 O O . LEU A 1 343 ? -57.218 2.610 16.045 1.00 29.57 343 LEU A O 1
ATOM 2344 N N . ASP A 1 344 ? -55.302 1.467 16.350 1.00 28.52 344 ASP A N 1
ATOM 2345 C CA . ASP A 1 344 ? -55.587 0.543 15.265 1.00 27.74 344 ASP A CA 1
ATOM 2346 C C . ASP A 1 344 ? -56.820 -0.292 15.590 1.00 28.17 344 ASP A C 1
ATOM 2347 O O . ASP A 1 344 ? -57.704 -0.481 14.745 1.00 29.63 344 ASP A O 1
ATOM 2352 N N . PHE A 1 345 ? -56.888 -0.809 16.823 1.00 30.01 345 PHE A N 1
ATOM 2353 C CA . PHE A 1 345 ? -58.041 -1.610 17.236 1.00 24.90 345 PHE A CA 1
ATOM 2354 C C . PHE A 1 345 ? -59.318 -0.787 17.195 1.00 28.54 345 PHE A C 1
ATOM 2355 O O . PHE A 1 345 ? -60.376 -1.278 16.782 1.00 32.84 345 PHE A O 1
ATOM 2363 N N . MET A 1 346 ? -59.246 0.463 17.637 1.00 30.77 346 MET A N 1
ATOM 2364 C CA . MET A 1 346 ? -60.409 1.328 17.578 1.00 28.35 346 MET A CA 1
ATOM 2365 C C . MET A 1 346 ? -60.893 1.505 16.145 1.00 32.72 346 MET A C 1
ATOM 2366 O O . MET A 1 346 ? -62.095 1.401 15.873 1.00 31.92 346 MET A O 1
ATOM 2371 N N . TRP A 1 347 ? -59.979 1.752 15.205 1.00 30.77 347 TRP A N 1
ATOM 2372 C CA . TRP A 1 347 ? -60.424 1.976 13.828 1.00 28.10 347 TRP A CA 1
ATOM 2373 C C . TRP A 1 347 ? -60.899 0.686 13.157 1.00 31.85 347 TRP A C 1
ATOM 2374 O O . TRP A 1 347 ? -61.810 0.723 12.314 1.00 31.34 347 TRP A O 1
ATOM 2385 N N . LEU A 1 348 ? -60.319 -0.466 13.509 1.00 25.83 348 LEU A N 1
ATOM 2386 C CA . LEU A 1 348 ? -60.901 -1.726 13.043 1.00 26.89 348 LEU A CA 1
ATOM 2387 C C . LEU A 1 348 ? -62.302 -1.934 13.596 1.00 30.15 348 LEU A C 1
ATOM 2388 O O . LEU A 1 348 ? -63.193 -2.427 12.886 1.00 32.48 348 LEU A O 1
ATOM 2393 N N . SER A 1 349 ? -62.521 -1.589 14.870 1.00 28.96 349 SER A N 1
ATOM 2394 C CA . SER A 1 349 ? -63.847 -1.786 15.454 1.00 33.01 349 SER A CA 1
ATOM 2395 C C . SER A 1 349 ? -64.874 -0.854 14.827 1.00 30.41 349 SER A C 1
ATOM 2396 O O . SER A 1 349 ? -66.004 -1.270 14.531 1.00 30.42 349 SER A O 1
ATOM 2399 N N . VAL A 1 350 ? -64.502 0.414 14.617 1.00 26.76 350 VAL A N 1
ATOM 2400 C CA . VAL A 1 350 ? -65.418 1.382 14.013 1.00 27.30 350 VAL A CA 1
ATOM 2401 C C . VAL A 1 350 ? -65.769 0.952 12.603 1.00 28.65 350 VAL A C 1
ATOM 2402 O O . VAL A 1 350 ? -66.935 1.007 12.181 1.00 27.29 350 VAL A O 1
ATOM 2406 N N . LEU A 1 351 ? -64.755 0.520 11.852 1.00 31.24 351 LEU A N 1
ATOM 2407 C CA . LEU A 1 351 ? -64.976 0.052 10.492 1.00 27.90 351 LEU A CA 1
ATOM 2408 C C . LEU A 1 351 ? -65.931 -1.134 10.480 1.00 29.25 351 LEU A C 1
ATOM 2409 O O . LEU A 1 351 ? -66.812 -1.226 9.622 1.00 30.24 351 LEU A O 1
ATOM 2414 N N . ASN A 1 352 ? -65.774 -2.040 11.439 1.00 25.95 352 ASN A N 1
ATOM 2415 C CA . ASN A 1 352 ? -66.675 -3.188 11.554 1.00 25.57 352 ASN A CA 1
ATOM 2416 C C . ASN A 1 352 ? -68.122 -2.751 11.769 1.00 30.42 352 ASN A C 1
ATOM 2417 O O . ASN A 1 352 ? -69.056 -3.361 11.213 1.00 28.36 352 ASN A O 1
ATOM 2422 N N . GLN A 1 353 ? -68.338 -1.720 12.595 1.00 27.94 353 GLN A N 1
ATOM 2423 C CA . GLN A 1 353 ? -69.709 -1.222 12.795 1.00 33.45 353 GLN A CA 1
ATOM 2424 C C . GLN A 1 353 ? -70.283 -0.632 11.513 1.00 32.69 353 GLN A C 1
ATOM 2425 O O . GLN A 1 353 ? -71.469 -0.829 11.202 1.00 27.58 353 GLN A O 1
ATOM 2431 N N . ILE A 1 354 ? -69.492 0.174 10.797 1.00 30.13 354 ILE A N 1
ATOM 2432 C CA . ILE A 1 354 ? -69.964 0.741 9.533 1.00 30.70 354 ILE A CA 1
ATOM 2433 C C . ILE A 1 354 ? -70.312 -0.376 8.548 1.00 30.72 354 ILE A C 1
ATOM 2434 O O . ILE A 1 354 ? -71.337 -0.325 7.851 1.00 29.31 354 ILE A O 1
ATOM 2439 N N . THR A 1 355 ? -69.456 -1.395 8.470 1.00 26.89 355 THR A N 1
ATOM 2440 C CA . THR A 1 355 ? -69.718 -2.534 7.602 1.00 24.03 355 THR A CA 1
ATOM 2441 C C . THR A 1 355 ? -70.980 -3.240 8.016 1.00 25.98 355 THR A C 1
ATOM 2442 O O . THR A 1 355 ? -71.799 -3.600 7.165 1.00 27.81 355 THR A O 1
ATOM 2446 N N . GLU A 1 356 ? -71.191 -3.406 9.325 1.00 28.78 356 GLU A N 1
ATOM 2447 C CA . GLU A 1 356 ? -72.456 -3.993 9.771 1.00 27.99 356 GLU A CA 1
ATOM 2448 C C . GLU A 1 356 ? -73.645 -3.170 9.287 1.00 32.22 356 GLU A C 1
ATOM 2449 O O . GLU A 1 356 ? -74.661 -3.730 8.835 1.00 31.30 356 GLU A O 1
ATOM 2455 N N . SER A 1 357 ? -73.535 -1.838 9.359 1.00 25.84 357 SER A N 1
ATOM 2456 C CA . SER A 1 357 ? -74.636 -0.983 8.900 1.00 27.15 357 SER A CA 1
ATOM 2457 C C . SER A 1 357 ? -74.851 -1.143 7.404 1.00 29.51 357 SER A C 1
ATOM 2458 O O . SER A 1 357 ? -75.986 -1.255 6.931 1.00 31.00 357 SER A O 1
ATOM 2461 N N . GLN A 1 358 ? -73.759 -1.162 6.650 1.00 27.94 358 GLN A N 1
ATOM 2462 C CA . GLN A 1 358 ? -73.807 -1.316 5.200 1.00 31.62 358 GLN A CA 1
ATOM 2463 C C . GLN A 1 358 ? -74.461 -2.627 4.799 1.00 35.32 358 GLN A C 1
ATOM 2464 O O . GLN A 1 358 ? -75.247 -2.664 3.844 1.00 33.48 358 GLN A O 1
ATOM 2470 N N . ILE A 1 359 ? -74.109 -3.727 5.480 1.00 29.19 359 ILE A N 1
ATOM 2471 C CA . ILE A 1 359 ? -74.713 -5.027 5.164 1.00 24.02 359 ILE A CA 1
ATOM 2472 C C . ILE A 1 359 ? -76.215 -5.010 5.448 1.00 33.76 359 ILE A C 1
ATOM 2473 O O . ILE A 1 359 ? -77.025 -5.501 4.636 1.00 34.58 359 ILE A O 1
ATOM 2478 N N . GLN A 1 360 ? -76.628 -4.405 6.571 1.00 29.27 360 GLN A N 1
ATOM 2479 C CA . GLN A 1 360 ? -78.067 -4.273 6.825 1.00 28.63 360 GLN A CA 1
ATOM 2480 C C . GLN A 1 360 ? -78.745 -3.425 5.766 1.00 31.72 360 GLN A C 1
ATOM 2481 O O . GLN A 1 360 ? -79.863 -3.737 5.329 1.00 32.17 360 GLN A O 1
ATOM 2487 N N . PHE A 1 361 ? -78.098 -2.345 5.325 1.00 29.50 361 PHE A N 1
ATOM 2488 C CA . PHE A 1 361 ? -78.778 -1.483 4.356 1.00 29.23 361 PHE A CA 1
ATOM 2489 C C . PHE A 1 361 ? -79.000 -2.212 3.043 1.00 32.79 361 PHE A C 1
ATOM 2490 O O . PHE A 1 361 ? -80.005 -1.976 2.352 1.00 32.60 361 PHE A O 1
ATOM 2498 N N . ALA A 1 362 ? -78.073 -3.104 2.685 1.00 32.20 362 ALA A N 1
ATOM 2499 C CA . ALA A 1 362 ? -78.229 -3.884 1.466 1.00 38.90 362 ALA A CA 1
ATOM 2500 C C . ALA A 1 362 ? -79.435 -4.814 1.519 1.00 39.89 362 ALA A C 1
ATOM 2501 O O . ALA A 1 362 ? -79.931 -5.210 0.459 1.00 38.12 362 ALA A O 1
ATOM 2503 N N . MET A 1 363 ? -79.939 -5.150 2.714 1.00 31.38 363 MET A N 1
ATOM 2504 C CA . MET A 1 363 ? -81.150 -5.975 2.818 1.00 28.20 363 MET A CA 1
ATOM 2505 C C . MET A 1 363 ? -82.454 -5.204 2.632 1.00 31.29 363 MET A C 1
ATOM 2506 O O . MET A 1 363 ? -83.528 -5.822 2.609 1.00 32.21 363 MET A O 1
ATOM 2511 N N . ILE A 1 364 ? -82.410 -3.883 2.513 1.00 29.14 364 ILE A N 1
ATOM 2512 C CA . ILE A 1 364 ? -83.621 -3.124 2.239 1.00 28.01 364 ILE A CA 1
ATOM 2513 C C . ILE A 1 364 ? -83.955 -3.281 0.764 1.00 25.83 364 ILE A C 1
ATOM 2514 O O . ILE A 1 364 ? -83.093 -3.071 -0.094 1.00 33.68 364 ILE A O 1
ATOM 2519 N N . ASN A 1 365 ? -85.181 -3.691 0.460 1.00 30.05 365 ASN A N 1
ATOM 2520 C CA . ASN A 1 365 ? -85.595 -3.809 -0.935 1.00 34.95 365 ASN A CA 1
ATOM 2521 C C . 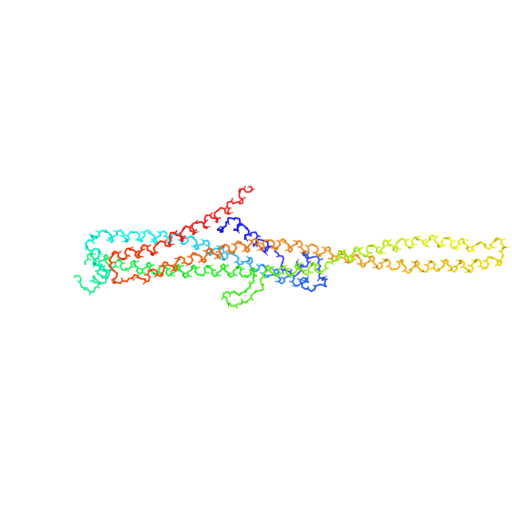ASN A 1 365 ? -87.097 -3.601 -1.040 1.00 29.44 365 ASN A C 1
ATOM 2522 O O . ASN A 1 365 ? -87.818 -3.528 -0.036 1.00 29.15 365 ASN A O 1
ATOM 2527 N N . ASN A 1 366 ? -87.587 -3.572 -2.285 1.00 29.61 366 ASN A N 1
ATOM 2528 C CA . ASN A 1 366 ? -88.976 -3.197 -2.541 1.00 32.15 366 ASN A CA 1
ATOM 2529 C C . ASN A 1 366 ? -89.980 -4.144 -1.893 1.00 34.75 366 ASN A C 1
ATOM 2530 O O . ASN A 1 366 ? -91.134 -3.760 -1.699 1.00 29.79 366 ASN A O 1
ATOM 2535 N N . ALA A 1 367 ? -89.585 -5.378 -1.578 1.00 33.16 367 ALA A N 1
ATOM 2536 C CA . ALA A 1 367 ? -90.574 -6.365 -1.169 1.00 33.73 367 ALA A CA 1
ATOM 2537 C C . ALA A 1 367 ? -90.663 -6.504 0.339 1.00 33.07 367 ALA A C 1
ATOM 2538 O O . ALA A 1 367 ? -91.372 -7.386 0.823 1.00 31.92 367 ALA A O 1
ATOM 2540 N N . LEU A 1 368 ? -89.966 -5.661 1.097 1.00 29.92 368 LEU A N 1
ATOM 2541 C CA . LEU A 1 368 ? -90.159 -5.673 2.542 1.00 32.35 368 LEU A CA 1
ATOM 2542 C C . LEU A 1 368 ? -91.526 -5.092 2.903 1.00 35.68 368 LEU A C 1
ATOM 2543 O O . LEU A 1 368 ? -91.895 -4.006 2.430 1.00 33.38 368 LEU A O 1
ATOM 2548 N N . ARG A 1 369 ? -92.301 -5.795 3.740 1.00 31.07 369 ARG A N 1
ATOM 2549 C CA . ARG A 1 369 ? -93.439 -5.109 4.347 1.00 33.09 369 ARG A CA 1
ATOM 2550 C C . ARG A 1 369 ? -92.959 -3.895 5.149 1.00 30.25 369 ARG A C 1
ATOM 2551 O O . ARG A 1 369 ? -91.815 -3.841 5.612 1.00 32.59 369 ARG A O 1
ATOM 2559 N N . LEU A 1 370 ? -93.838 -2.898 5.326 1.00 32.34 370 LEU A N 1
ATOM 2560 C CA . LEU A 1 370 ? -93.316 -1.667 5.948 1.00 34.02 370 LEU A CA 1
ATOM 2561 C C . LEU A 1 370 ? -92.940 -1.887 7.407 1.00 34.89 370 LEU A C 1
ATOM 2562 O O . LEU A 1 370 ? -92.041 -1.220 7.921 1.00 32.47 370 LEU A O 1
ATOM 2567 N N . THR A 1 371 ? -93.603 -2.817 8.096 1.00 36.59 371 THR A N 1
ATOM 2568 C CA . THR A 1 371 ? -93.177 -3.144 9.454 1.00 36.62 371 THR A CA 1
ATOM 2569 C C . THR A 1 371 ? -91.799 -3.800 9.455 1.00 39.47 371 THR A C 1
ATOM 2570 O O . THR A 1 371 ? -90.949 -3.487 10.309 1.00 36.62 371 THR A O 1
ATOM 2574 N N . SER A 1 372 ? -91.536 -4.682 8.487 1.00 38.10 372 SER A N 1
ATOM 2575 C CA . SER A 1 372 ? -90.191 -5.244 8.377 1.00 36.47 372 SER A CA 1
ATOM 2576 C C . SER A 1 372 ? -89.174 -4.170 8.010 1.00 35.86 372 SER A C 1
ATOM 2577 O O . SER A 1 372 ? -88.034 -4.193 8.492 1.00 34.28 372 SER A O 1
ATOM 2580 N N . PHE A 1 373 ? -89.558 -3.232 7.142 1.00 34.48 373 PHE A N 1
ATOM 2581 C CA . PHE A 1 373 ? -88.634 -2.164 6.735 1.00 31.88 373 PHE A CA 1
ATOM 2582 C C . PHE A 1 373 ? -88.170 -1.334 7.932 1.00 33.09 373 PHE A C 1
ATOM 2583 O O . PHE A 1 373 ? -86.976 -1.037 8.070 1.00 32.37 373 PHE A O 1
ATOM 2591 N N . VAL A 1 374 ? -89.108 -0.952 8.804 1.00 35.14 374 VAL A N 1
ATOM 2592 C CA . VAL A 1 374 ? -88.791 -0.180 10.004 1.00 36.77 374 VAL A CA 1
ATOM 2593 C C . VAL A 1 374 ? -87.837 -0.950 10.910 1.00 42.10 374 VAL A C 1
ATOM 2594 O O . VAL A 1 374 ? -86.893 -0.372 11.475 1.00 32.74 374 VAL A O 1
ATOM 2598 N N A ASN A 1 375 ? -88.053 -2.261 11.054 0.65 35.40 375 ASN A N 1
ATOM 2599 N N B ASN A 1 375 ? -88.069 -2.260 11.071 0.35 37.24 375 ASN A N 1
ATOM 2600 C CA A ASN A 1 375 ? -87.134 -3.062 11.856 0.65 37.71 375 ASN A CA 1
ATOM 2601 C CA B ASN A 1 375 ? -87.144 -3.092 11.837 0.35 38.02 375 ASN A CA 1
ATOM 2602 C C A ASN A 1 375 ? -85.753 -3.124 11.218 0.65 38.09 375 ASN A C 1
ATOM 2603 C C B ASN A 1 375 ? -85.759 -3.075 11.211 0.35 37.47 375 ASN A C 1
ATOM 2604 O O A ASN A 1 375 ? -84.732 -3.053 11.919 0.65 37.81 375 ASN A O 1
ATOM 2605 O O B ASN A 1 375 ? -84.747 -2.902 11.905 0.35 37.68 375 ASN A O 1
ATOM 2614 N N . LYS A 1 376 ? -85.692 -3.261 9.891 1.00 34.16 376 LYS A N 1
ATOM 2615 C CA . LYS A 1 376 ? -84.389 -3.309 9.225 1.00 34.54 376 LYS A CA 1
ATOM 2616 C C . LYS A 1 376 ? -83.698 -1.955 9.267 1.00 33.84 376 LYS A C 1
ATOM 2617 O O . LYS A 1 376 ? -82.477 -1.874 9.430 1.00 34.27 376 LYS A O 1
ATOM 2623 N N . PHE A 1 377 ? -84.455 -0.881 9.126 1.00 34.29 377 PHE A N 1
ATOM 2624 C CA . PHE A 1 377 ? -83.849 0.436 9.199 1.00 36.67 377 PHE A CA 1
ATOM 2625 C C . PHE A 1 377 ? -83.315 0.725 10.593 1.00 32.45 377 PHE A C 1
ATOM 2626 O O . PHE A 1 377 ? -82.296 1.419 10.734 1.00 32.32 377 PHE A O 1
ATOM 2634 N N . GLN A 1 378 ? -83.965 0.190 11.630 1.00 32.30 378 GLN A N 1
ATOM 2635 C CA . GLN A 1 378 ? -83.390 0.282 12.971 1.00 37.46 378 GLN A CA 1
ATOM 2636 C C . GLN A 1 378 ? -82.055 -0.450 13.046 1.00 32.20 378 GLN A C 1
ATOM 2637 O O . GLN A 1 378 ? -81.105 0.019 13.698 1.00 34.78 378 GLN A O 1
ATOM 2643 N N . GLN A 1 379 ? -81.953 -1.591 12.367 1.00 29.66 379 GLN A N 1
ATOM 2644 C CA . GLN A 1 379 ? -80.699 -2.325 12.357 1.00 27.39 379 GLN A CA 1
ATOM 2645 C C . GLN A 1 379 ? -79.628 -1.593 11.561 1.00 37.54 379 GLN A C 1
ATOM 2646 O O . GLN A 1 379 ? -78.428 -1.804 11.804 1.00 31.90 379 GLN A O 1
ATOM 2652 N N . VAL A 1 380 ? -80.033 -0.735 10.617 1.00 32.56 380 VAL A N 1
ATOM 2653 C CA . VAL A 1 380 ? -79.058 0.072 9.881 1.00 36.13 380 VAL A CA 1
ATOM 2654 C C . VAL A 1 380 ? -78.455 1.155 10.777 1.00 35.77 380 VAL A C 1
ATOM 2655 O O . VAL A 1 380 ? -77.243 1.412 10.735 1.00 33.38 380 VAL A O 1
ATOM 2659 N N . ILE A 1 381 ? -79.275 1.800 11.608 1.00 32.05 381 ILE A N 1
ATOM 2660 C CA . ILE A 1 381 ? -78.796 2.973 12.331 1.00 36.66 381 ILE A CA 1
ATOM 2661 C C . ILE A 1 381 ? -78.213 2.635 13.703 1.00 38.67 381 ILE A C 1
ATOM 2662 O O . ILE A 1 381 ? -77.383 3.398 14.212 1.00 35.26 381 ILE A O 1
ATOM 2667 N N . THR A 1 382 ? -78.571 1.490 14.293 1.00 32.65 382 THR A N 1
ATOM 2668 C CA . THR A 1 382 ? -77.998 1.117 15.590 1.00 34.75 382 THR A CA 1
ATOM 2669 C C . THR A 1 382 ? -76.475 1.095 15.618 1.00 34.74 382 THR A C 1
ATOM 2670 O O . THR A 1 382 ? -75.897 1.599 16.595 1.00 32.71 382 THR A O 1
ATOM 2674 N N . PRO A 1 383 ? -75.766 0.511 14.646 1.00 34.45 383 PRO A N 1
ATOM 2675 C CA . PRO A 1 383 ? -74.297 0.551 14.719 1.00 31.75 383 PRO A CA 1
ATOM 2676 C C . PRO A 1 383 ? -73.754 1.970 14.753 1.00 32.25 383 PRO A C 1
ATOM 2677 O O . PRO A 1 383 ? -72.665 2.189 15.308 1.00 31.95 383 PRO A O 1
ATOM 2681 N N . TRP A 1 384 ? -74.496 2.941 14.219 1.00 30.19 384 TRP A N 1
ATOM 2682 C CA . TRP A 1 384 ? -74.009 4.316 14.162 1.00 32.30 384 TRP A CA 1
ATOM 2683 C C . TRP A 1 384 ? -74.044 5.004 15.516 1.00 35.85 384 TRP A C 1
ATOM 2684 O O . TRP A 1 384 ? -73.385 6.039 15.685 1.00 34.23 384 TRP A O 1
ATOM 2695 N N . GLN A 1 385 ? -74.768 4.455 16.495 1.00 31.67 385 GLN A N 1
ATOM 2696 C CA . GLN A 1 385 ? -74.639 5.014 17.835 1.00 38.28 385 GLN A CA 1
ATOM 2697 C C . GLN A 1 385 ? -73.252 4.728 18.390 1.00 41.75 385 GLN A C 1
ATOM 2698 O O . GLN A 1 385 ? -72.595 5.615 18.952 1.00 36.66 385 GLN A O 1
ATOM 2704 N N . SER A 1 386 ? -72.791 3.491 18.210 1.00 30.70 386 SER A N 1
ATOM 2705 C CA . SER A 1 386 ? -71.437 3.120 18.588 1.00 33.87 386 SER A CA 1
ATOM 2706 C C . SER A 1 386 ? -70.401 3.932 17.817 1.00 34.05 386 SER A C 1
ATOM 2707 O O . SER A 1 386 ? -69.424 4.420 18.400 1.00 33.00 386 SER A O 1
ATOM 2710 N N . VAL A 1 387 ? -70.586 4.085 16.499 1.00 33.05 387 VAL A N 1
ATOM 2711 C CA . VAL A 1 387 ? -69.598 4.821 15.698 1.00 33.95 387 VAL A CA 1
ATOM 2712 C C . VAL A 1 387 ? -69.490 6.262 16.189 1.00 32.92 387 VAL A C 1
ATOM 2713 O O . VAL A 1 387 ? -68.390 6.779 16.430 1.00 32.01 387 VAL A O 1
ATOM 2717 N N . GLY A 1 388 ? -70.634 6.917 16.384 1.00 28.75 388 GLY A N 1
ATOM 2718 C CA . GLY A 1 388 ? -70.617 8.303 16.841 1.00 32.25 388 GLY A CA 1
ATOM 2719 C C . GLY A 1 388 ? -70.049 8.463 18.241 1.00 32.84 388 GLY A C 1
ATOM 2720 O O . GLY A 1 388 ? -69.343 9.437 18.523 1.00 33.60 388 GLY A O 1
ATOM 2721 N N . ASP A 1 389 ? -70.371 7.528 19.145 1.00 33.71 389 ASP A N 1
ATOM 2722 C CA . ASP A 1 389 ? -69.841 7.597 20.506 1.00 34.59 389 ASP A CA 1
ATOM 2723 C C . ASP A 1 389 ? -68.325 7.469 20.496 1.00 33.60 389 ASP A C 1
ATOM 2724 O O . ASP A 1 389 ? -67.627 8.247 21.153 1.00 33.96 389 ASP A O 1
ATOM 2729 N N . SER A 1 390 ? -67.804 6.512 19.725 1.00 26.16 390 SER A N 1
ATOM 2730 C CA . SER A 1 390 ? -66.354 6.317 19.646 1.00 31.89 390 SER A CA 1
ATOM 2731 C C . SER A 1 390 ? -65.657 7.511 19.003 1.00 33.34 390 SER A C 1
ATOM 2732 O O . SER A 1 390 ? -64.566 7.912 19.432 1.00 32.66 390 SER A O 1
ATOM 2735 N N . ALA A 1 391 ? -66.254 8.067 17.948 1.00 26.73 391 ALA A N 1
ATOM 2736 C CA . ALA A 1 391 ? -65.659 9.220 17.265 1.00 30.51 391 ALA A CA 1
ATOM 2737 C C . ALA A 1 391 ? -65.622 10.445 18.172 1.00 32.16 391 ALA A C 1
ATOM 2738 O O . ALA A 1 391 ? -64.603 11.158 18.249 1.00 31.78 391 ALA A O 1
ATOM 2740 N N . ARG A 1 392 ? -66.732 10.722 18.859 1.00 29.74 392 ARG A N 1
ATOM 2741 C CA . ARG A 1 392 ? -66.775 11.846 19.793 1.00 33.75 392 ARG A CA 1
ATOM 2742 C C . ARG A 1 392 ? -65.817 11.647 20.958 1.00 35.39 392 ARG A C 1
ATOM 2743 O O . ARG A 1 392 ? -65.229 12.621 21.451 1.00 34.07 392 ARG A O 1
ATOM 2751 N N . GLN A 1 393 ? -65.658 10.398 21.412 1.00 35.66 393 GLN A N 1
ATOM 2752 C CA . GLN A 1 393 ? -64.693 10.107 22.467 1.00 36.33 393 GLN A CA 1
ATOM 2753 C C . GLN A 1 393 ? -63.286 10.453 22.023 1.00 32.95 393 GLN A C 1
ATOM 2754 O O . GLN A 1 393 ? -62.501 11.013 22.798 1.00 33.89 393 GLN A O 1
ATOM 2760 N N . LEU A 1 394 ? -62.948 10.120 20.776 1.00 28.54 394 LEU A N 1
ATOM 2761 C CA . LEU A 1 394 ? -61.599 10.375 20.290 1.00 32.44 394 LEU A CA 1
ATOM 2762 C C . LEU A 1 394 ? -61.359 11.863 20.107 1.00 31.19 394 LEU A C 1
ATOM 2763 O O . LEU A 1 394 ? -60.266 12.356 20.404 1.00 29.28 394 LEU A O 1
ATOM 2768 N N . VAL A 1 395 ? -62.361 12.601 19.620 1.00 27.27 395 VAL A N 1
ATOM 2769 C CA . VAL A 1 395 ? -62.205 14.053 19.539 1.00 23.36 395 VAL A CA 1
ATOM 2770 C C . VAL A 1 395 ? -61.923 14.611 20.924 1.00 27.82 395 VAL A C 1
ATOM 2771 O O . VAL A 1 395 ? -61.037 15.462 21.110 1.00 28.33 395 VAL A O 1
ATOM 2775 N N . ASP A 1 396 ? -62.650 14.119 21.929 1.00 31.24 396 ASP A N 1
ATOM 2776 C CA . ASP A 1 396 ? -62.481 14.669 23.264 1.00 33.18 396 ASP A CA 1
ATOM 2777 C C . ASP A 1 396 ? -61.123 14.321 23.853 1.00 28.60 396 ASP A C 1
ATOM 2778 O O . ASP A 1 396 ? -60.578 15.101 24.644 1.00 32.90 396 ASP A O 1
ATOM 2783 N N . ILE A 1 397 ? -60.571 13.156 23.501 1.00 29.47 397 ILE A N 1
ATOM 2784 C CA . ILE A 1 397 ? -59.224 12.814 23.951 1.00 26.95 397 ILE A CA 1
ATOM 2785 C C . ILE A 1 397 ? -58.200 13.762 23.340 1.00 29.50 397 ILE A C 1
ATOM 2786 O O . ILE A 1 397 ? -57.223 14.147 24.001 1.00 35.20 397 ILE A O 1
ATOM 2791 N N . PHE A 1 398 ? -58.384 14.139 22.069 1.00 29.58 398 PHE A N 1
ATOM 2792 C CA . PHE A 1 398 ? -57.485 15.116 21.462 1.00 31.21 398 PHE A CA 1
ATOM 2793 C C . PHE A 1 398 ? -57.555 16.436 22.217 1.00 35.23 398 PHE A C 1
ATOM 2794 O O . PHE A 1 398 ? -56.520 17.039 22.527 1.00 30.53 398 PHE A O 1
ATOM 2802 N N . ASP A 1 399 ? -58.779 16.892 22.522 1.00 33.99 399 ASP A N 1
ATOM 2803 C CA . ASP A 1 399 ? -58.994 18.096 23.324 1.00 36.25 399 ASP A CA 1
ATOM 2804 C C . ASP A 1 399 ? -58.267 18.015 24.663 1.00 33.55 399 ASP A C 1
ATOM 2805 O O . ASP A 1 399 ? -57.574 18.952 25.072 1.00 35.99 399 ASP A O 1
ATOM 2810 N N . GLU A 1 400 ? -58.416 16.893 25.368 1.00 32.58 400 GLU A N 1
ATOM 2811 C CA . GLU A 1 400 ? -57.795 16.791 26.682 1.00 34.94 400 GLU A CA 1
ATOM 2812 C C . GLU A 1 400 ? -56.274 16.687 26.581 1.00 28.20 400 GLU A C 1
ATOM 2813 O O . GLU A 1 400 ? -55.568 17.228 27.433 1.00 33.23 400 GLU A O 1
ATOM 2819 N N . ALA A 1 401 ? -55.751 16.018 25.548 1.00 30.46 401 ALA A N 1
ATOM 2820 C CA . ALA A 1 401 ? -54.301 15.970 25.354 1.00 32.08 401 ALA A CA 1
ATOM 2821 C C . ALA A 1 401 ? -53.722 17.368 25.099 1.00 35.70 401 ALA A C 1
ATOM 2822 O O . ALA A 1 401 ? -52.638 17.712 25.598 1.00 31.32 401 ALA A O 1
ATOM 2824 N N . ILE A 1 402 ? -54.430 18.187 24.321 1.00 31.86 402 ILE A N 1
ATOM 2825 C CA . ILE A 1 402 ? -53.978 19.561 24.055 1.00 30.47 402 ILE A CA 1
ATOM 2826 C C . ILE A 1 402 ? -53.977 20.384 25.331 1.00 32.78 402 ILE A C 1
ATOM 2827 O O . ILE A 1 402 ? -53.090 21.216 25.548 1.00 39.77 402 ILE A O 1
ATOM 2832 N N . LYS A 1 403 ? -54.971 20.180 26.191 1.00 34.33 403 LYS A N 1
ATOM 2833 C CA . LYS A 1 403 ? -55.045 20.966 27.414 1.00 40.75 403 LYS A CA 1
ATOM 2834 C C . LYS A 1 403 ? -54.000 20.557 28.435 1.00 39.69 403 LYS A C 1
ATOM 2835 O O . LYS A 1 403 ? -53.777 21.298 29.397 1.00 41.57 403 LYS A O 1
ATOM 2841 N N . GLU A 1 404 ? -53.373 19.394 28.265 1.00 36.78 404 GLU A N 1
ATOM 2842 C CA . GLU A 1 404 ? -52.502 18.890 29.318 1.00 44.11 404 GLU A CA 1
ATOM 2843 C C . GLU A 1 404 ? -51.288 19.788 29.516 1.00 60.18 404 GLU A C 1
ATOM 2844 O O . GLU A 1 404 ? -50.817 19.945 30.648 1.00 53.16 404 GLU A O 1
ATOM 2850 N N . TYR A 1 405 ? -50.791 20.405 28.442 1.00 59.24 405 TYR A N 1
ATOM 2851 C CA . TYR A 1 405 ? -49.627 21.274 28.559 1.00 58.09 405 TYR A CA 1
ATOM 2852 C C . TYR A 1 405 ? -49.860 22.369 29.597 1.00 63.64 405 TYR A C 1
ATOM 2853 O O . TYR A 1 405 ? -49.028 22.584 30.486 1.00 54.11 405 TYR A O 1
ATOM 2862 N N . LYS A 1 406 ? -51.006 23.054 29.513 1.00 62.92 406 LYS A N 1
ATOM 2863 C CA . LYS A 1 406 ? -51.301 24.144 30.441 1.00 70.26 406 LYS A CA 1
ATOM 2864 C C . LYS A 1 406 ? -51.453 23.642 31.875 1.00 75.01 406 LYS A C 1
ATOM 2865 O O . LYS A 1 406 ? -50.994 24.296 32.821 1.00 70.44 406 LYS A O 1
ATOM 2871 N N . LYS A 1 407 ? -52.098 22.483 32.058 1.00 69.53 407 LYS A N 1
ATOM 2872 C CA . LYS A 1 407 ? -52.293 21.936 33.398 1.00 72.53 407 LYS A CA 1
ATOM 2873 C C . LYS A 1 407 ? -50.982 21.528 34.066 1.00 71.76 407 LYS A C 1
ATOM 2874 O O . LYS A 1 407 ? -50.923 21.467 35.300 1.00 73.67 407 LYS A O 1
ATOM 2880 N N . VAL A 1 408 ? -49.942 21.235 33.286 1.00 71.72 408 VAL A N 1
ATOM 2881 C CA . VAL A 1 408 ? -48.644 20.884 33.860 1.00 73.90 408 VAL A CA 1
ATOM 2882 C C . VAL A 1 408 ? -47.782 22.118 34.135 1.00 81.94 408 VAL A C 1
ATOM 2883 O O . VAL A 1 408 ? -47.011 22.131 35.102 1.00 82.50 408 VAL A O 1
ATOM 2887 N N . TYR A 1 409 ? -47.908 23.162 33.323 1.00 84.67 409 TYR A N 1
ATOM 2888 C CA . TYR A 1 409 ? -47.044 24.332 33.434 1.00 90.24 409 TYR A CA 1
ATOM 2889 C C . TYR A 1 409 ? -47.807 25.587 33.867 1.00 91.80 409 TYR A C 1
ATOM 2890 O O . TYR A 1 409 ? -48.673 26.087 33.150 1.00 87.35 409 TYR A O 1
#

Sequence (364 aa):
IFTKEDLINLKLYVRKGLSLPTRQDEVEAYLGYKKIDVAGLEPKDIKLLFDEIHNNHALNWNDVEQAVLQQSLDLDIAAKNIISTGNEIINLINQMPITLRVKTLLGDITDKQLENITSADHEVASALKDILDDMKGDINRHQTTTENVRKKVSDYRITLTGGELSSGDKVNGLEPQVKTKYDLMEKSNMRKSIKELDEKIKE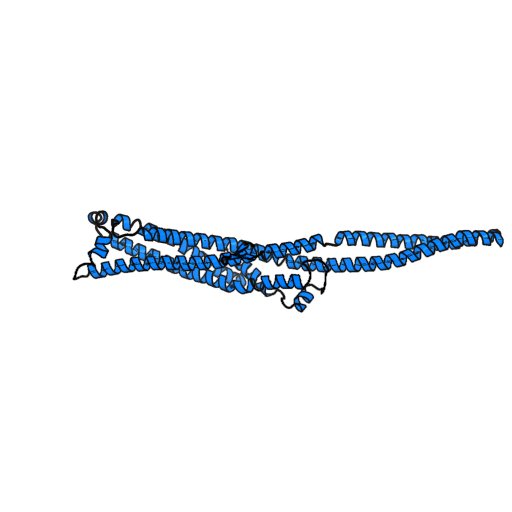KRQRIEQLKKDYDKFVGLSFTGAIGGIIAMAITGGIFGAKAENARKEKNALISEVAELESKVSSQRALQTALEALSLSFSDDIGIRMVDAESALNHLDFMWLSVLNQITESQIQFAMINNALRLTSFVNNKFQQVITPWQSVGDSARQLVDIFDEAIKEYKKVY

Radius of gyration: 40.37 Å; Cα contacts (8 Å, |Δi|>4): 396; chains: 1; bounding box: 143×39×70 Å

Foldseek 3Di:
DQFLVLVVLLVVLLVLLLPDDQDLVVLCVLLVHQQLPFPCPHSVNVNVLSVLSNVLSVCVVVLVVLLLVLLVVLQVVLVCLVVVLVVVLVVLVVDDPVQLQPAFLCVQAVVLQPDDDDPSNVVSPVVVVVLVVNLVVLVVSLVSLVVSLLSLVQSLCQAVWAAHPVRDTHRHSLVSLVVVLVSLVVLACVVVLVVLVVVLVVLVVLLVVCVVVLVVLVVQLCVLCVVNDVNSVVSVVPSVVVSVVSVVVSVVSVVVNVVSVVVSVVSVVSNVSSVSVSVSSVVSNVSSVSNSVSSVVVSVLSVLLSVLSVQLSVLSVPRDRGDRSVRVSVSSCSNSVSSVVNNVSSVVVNVSVVVSVCVVVVVD

Nearest PDB structures (foldseek):
  6ek7-assembly1_A  TM=1.003E+00  e=7.932E-48  Yersinia enterocolitica
  6el1-assembly1_E  TM=7.836E-01  e=1.080E-36  Yersinia enterocolitica
  6gy8-assembly2_B  TM=8.630E-01  e=8.426E-26  Xenorhabdus nematophila ATCC 19061
  6gy8-assembly1_A  TM=8.912E-01  e=4.698E-25  Xenorhabdus nematophila ATCC 19061
  6gy6-assembly1_A  TM=7.624E-01  e=9.948E-27  Xenorhabdus nematophila ATCC 19061

Secondary structure (DSSP, 8-state):
---HHHHHHHHHHHHHHHHS--SHHHHHHHHT-S---STT-SHHHHHHHHHHHHHHHHTHHHHHHHHHHHHHHHHHHHHHHHHHHHHHHHHHHTS-HHHHTT-BHHHHTGGGSSS---HHHHHHHHHHHHHHHHHHHHHHHHHHHHHHHHHHHHHHHHHH-EE-TTS-EE--HHHHHHHHHHHHHHT--HHHHHHHHHHHHHHHHHHHHTHHHHHHHHHHHTTTTTT-SHHHHHHHHHHHHHHHHHHHHHHHHHHHHHHHHHHHHHHHHHHHHHHHHHHHHHHHHHHHHHHHHHHHHHHHHHHHHHHHHHHHHHHHHT--TTSBHHHHHHHHHHHHHHHHHHHHHHHHHHHHHHHHHHHHHHH-

Solvent-accessible surface area: 20474 Å² total; per-residue (Å²): 107,0,54,56,97,17,6,44,38,0,98,56,2,18,169,60,1,73,78,9,20,39,153,63,87,87,0,42,84,90,10,64,26,168,128,17,111,24,89,21,0,34,5,141,44,0,48,97,3,0,45,82,0,48,88,7,2,94,76,4,96,60,7,29,98,14,0,51,91,13,0,74,57,0,31,116,10,0,126,90,6,34,38,20,0,63,112,9,17,88,91,5,59,136,45,82,92,100,81,39,69,146,21,53,7,0,42,37,6,53,108,76,57,116,127,161,136,73,79,95,79,123,84,6,36,56,11,81,78,64,13,73,98,12,84,37,56,1,63,145,25,37,79,31,0,85,61,8,50,80,58,0,8,32,9,52,23,35,0,32,24,32,99,31,73,93,39,86,151,39,122,2,3,39,50,41,4,104,74,29,82,55,60,5,84,184,24,44,51,119,147,36,16,124,85,22,57,85,91,22,106,91,15,126,116,134,29,99,61,21,83,129,35,89,100,115,43,47,40,61,14,143,64,1,57,156,67,20,153,136,32,76,57,104,20,28,47,85,45,26,54,89,3,79,96,6,112,152,85,34,57,54,31,75,63,79,14,64,123,39,86,69,107,2,64,72,24,101,62,33,14,92,20,4,96,58,6,28,124,25,1,37,66,2,11,102,90,0,74,52,0,42,48,0,0,70,70,1,8,146,14,2,79,46,6,25,91,43,0,40,80,0,45,96,31,7,66,68,21,78,70,69,38,141,0,35,46,0,19,96,35,0,80,87,0,3,77,5,0,84,50,0,0,62,24,3,86,88,2,37,75,25,12,56,48,14,125,87,41,156,171,133,94,181

B-factor: mean 55.66, std 31.93, range [21.21, 160.43]